Protein AF-A0A1V6ENT5-F1 (afdb_monomer_lite)

Structure (mmCIF, N/CA/C/O backbone):
data_AF-A0A1V6ENT5-F1
#
_entry.id   AF-A0A1V6ENT5-F1
#
loop_
_atom_site.group_PDB
_atom_site.id
_atom_site.type_symbol
_atom_site.label_atom_id
_atom_site.label_alt_id
_atom_site.label_comp_id
_atom_site.label_asym_id
_atom_site.label_entity_id
_atom_site.label_seq_id
_atom_site.pdbx_PDB_ins_code
_atom_site.Cartn_x
_atom_site.Cartn_y
_atom_site.Cartn_z
_atom_site.occupancy
_atom_site.B_iso_or_equiv
_atom_site.auth_seq_id
_atom_site.auth_comp_id
_atom_site.auth_asym_id
_atom_site.auth_atom_id
_atom_site.pdbx_PDB_model_num
ATOM 1 N N . MET A 1 1 ? 0.206 -9.929 -6.375 1.00 89.88 1 MET A N 1
ATOM 2 C CA . MET A 1 1 ? 0.977 -9.050 -7.277 1.00 89.88 1 MET A CA 1
ATOM 3 C C . MET A 1 1 ? 2.199 -9.830 -7.753 1.00 89.88 1 MET A C 1
ATOM 5 O O . MET A 1 1 ? 2.628 -10.726 -7.036 1.00 89.88 1 MET A O 1
ATOM 9 N N . ALA A 1 2 ? 2.654 -9.606 -8.984 1.00 93.25 2 ALA A N 1
ATOM 10 C CA . ALA A 1 2 ? 3.767 -10.339 -9.586 1.00 93.25 2 ALA A CA 1
ATOM 11 C C . ALA A 1 2 ? 4.588 -9.428 -10.502 1.00 93.25 2 ALA A C 1
ATOM 13 O O . ALA A 1 2 ? 4.013 -8.618 -11.232 1.00 93.25 2 ALA A O 1
ATOM 14 N N . TYR A 1 3 ? 5.905 -9.622 -10.501 1.00 95.38 3 TYR A N 1
ATOM 15 C CA . TYR A 1 3 ? 6.869 -8.858 -11.289 1.00 95.38 3 TYR A CA 1
ATOM 16 C C . TYR A 1 3 ? 7.625 -9.752 -12.265 1.00 95.38 3 TYR A C 1
ATOM 18 O O . TYR A 1 3 ? 7.673 -10.976 -12.109 1.00 95.38 3 TYR A O 1
ATOM 26 N N . ARG A 1 4 ? 8.270 -9.129 -13.251 1.00 94.56 4 ARG A N 1
ATOM 27 C CA . ARG A 1 4 ? 9.415 -9.744 -13.929 1.00 94.56 4 ARG A CA 1
ATOM 28 C C . ARG A 1 4 ? 10.701 -9.231 -13.284 1.00 94.56 4 ARG A C 1
ATOM 30 O O . ARG A 1 4 ? 10.759 -8.078 -12.872 1.00 94.56 4 ARG A O 1
ATOM 37 N N . ALA A 1 5 ? 11.739 -10.058 -13.272 1.00 95.75 5 ALA A N 1
ATOM 38 C CA . ALA A 1 5 ? 13.071 -9.585 -12.919 1.00 95.75 5 ALA A CA 1
ATOM 39 C C . ALA A 1 5 ? 13.591 -8.586 -13.971 1.00 95.75 5 ALA A C 1
ATOM 41 O O . ALA A 1 5 ? 13.214 -8.659 -15.151 1.00 95.75 5 ALA A O 1
ATOM 42 N N . GLY A 1 6 ? 14.466 -7.677 -13.540 1.00 96.31 6 GLY A N 1
ATOM 43 C CA . GLY A 1 6 ? 15.197 -6.792 -14.441 1.00 96.31 6 GLY A CA 1
ATOM 44 C C . GLY A 1 6 ? 16.046 -7.557 -15.459 1.00 96.31 6 GLY A C 1
ATOM 45 O O . GLY A 1 6 ? 16.653 -8.585 -15.151 1.00 96.31 6 GLY A O 1
ATOM 46 N N . ASP A 1 7 ? 16.049 -7.043 -16.682 1.00 95.25 7 ASP A N 1
ATOM 47 C CA . ASP A 1 7 ? 16.747 -7.550 -17.856 1.00 95.25 7 ASP A CA 1
ATOM 48 C C . ASP A 1 7 ? 17.980 -6.682 -18.161 1.00 95.25 7 ASP A C 1
ATOM 50 O O . ASP A 1 7 ? 17.877 -5.587 -18.722 1.00 95.25 7 ASP A O 1
ATOM 54 N N . GLU A 1 8 ? 19.166 -7.187 -17.817 1.00 95.88 8 GLU A N 1
ATOM 55 C CA . GLU A 1 8 ? 20.441 -6.479 -18.010 1.00 95.88 8 GLU A CA 1
ATOM 56 C C . GLU A 1 8 ? 20.686 -6.089 -19.477 1.00 95.88 8 GLU A C 1
ATOM 58 O O . GLU A 1 8 ? 21.335 -5.079 -19.747 1.00 95.88 8 GLU A O 1
ATOM 63 N N . THR A 1 9 ? 20.116 -6.823 -20.444 1.00 95.69 9 THR A N 1
ATOM 64 C CA . THR A 1 9 ? 20.246 -6.491 -21.876 1.00 95.69 9 THR A CA 1
ATOM 65 C C . THR A 1 9 ? 19.518 -5.200 -22.257 1.00 95.69 9 THR A C 1
ATOM 67 O O . THR A 1 9 ? 19.821 -4.598 -23.287 1.00 95.69 9 THR A O 1
ATOM 70 N N . LYS A 1 10 ? 18.591 -4.744 -21.406 1.00 93.06 10 LYS A N 1
ATOM 71 C CA . LYS A 1 10 ? 17.874 -3.466 -21.511 1.00 93.06 10 LYS A CA 1
ATOM 72 C C . LYS A 1 10 ? 18.450 -2.382 -20.594 1.00 93.06 10 LYS A C 1
ATOM 74 O O . LYS A 1 10 ? 17.881 -1.297 -20.518 1.00 93.06 10 LYS A O 1
ATOM 79 N N . GLY A 1 11 ? 19.559 -2.662 -19.903 1.00 93.88 11 GLY A N 1
ATOM 80 C CA . GLY A 1 11 ? 20.150 -1.759 -18.914 1.00 93.88 11 GLY A CA 1
ATOM 81 C C . GLY A 1 11 ? 19.387 -1.710 -17.588 1.00 93.88 11 GLY A C 1
ATOM 82 O O . GLY A 1 11 ? 19.504 -0.732 -16.856 1.00 93.88 11 GLY A O 1
ATOM 83 N N . GLU A 1 12 ? 18.582 -2.729 -17.287 1.00 96.56 12 GLU A N 1
ATOM 84 C CA . GLU A 1 12 ? 17.831 -2.832 -16.035 1.00 96.56 12 GLU A CA 1
ATOM 85 C C . GLU A 1 12 ? 18.654 -3.514 -14.933 1.00 96.56 12 GLU A C 1
ATOM 87 O O . GLU A 1 12 ? 19.569 -4.292 -15.208 1.00 96.56 12 GLU A O 1
ATOM 92 N N . ILE A 1 13 ? 18.310 -3.249 -13.670 1.00 96.69 13 ILE A N 1
ATOM 93 C CA . ILE A 1 13 ? 18.994 -3.846 -12.516 1.00 96.69 13 ILE A CA 1
ATOM 94 C C . ILE A 1 13 ? 18.517 -5.291 -12.338 1.00 96.69 13 ILE A C 1
ATOM 96 O O . ILE A 1 13 ? 17.337 -5.540 -12.077 1.00 96.69 13 ILE A O 1
ATOM 100 N N . ALA A 1 14 ? 19.429 -6.256 -12.457 1.00 94.75 14 ALA A N 1
ATOM 101 C CA . ALA A 1 14 ? 19.110 -7.663 -12.249 1.00 94.75 14 ALA A CA 1
ATOM 102 C C . ALA A 1 14 ? 18.495 -7.904 -10.861 1.00 94.75 14 ALA A C 1
ATOM 104 O O . ALA A 1 14 ? 18.970 -7.377 -9.857 1.00 94.75 14 ALA A O 1
ATOM 105 N N . ARG A 1 15 ? 17.473 -8.769 -10.806 1.00 91.38 15 ARG A N 1
ATOM 106 C CA . ARG A 1 15 ? 16.715 -9.142 -9.589 1.00 91.38 15 ARG A CA 1
ATOM 107 C C . ARG A 1 15 ? 15.857 -8.036 -8.964 1.00 91.38 15 ARG A C 1
ATOM 109 O O . ARG A 1 15 ? 15.198 -8.318 -7.971 1.00 91.38 15 ARG A O 1
ATOM 116 N N . SER A 1 16 ? 15.817 -6.838 -9.540 1.00 94.94 16 SER A N 1
ATOM 117 C CA . SER A 1 16 ? 14.810 -5.835 -9.184 1.00 94.94 16 SER A CA 1
ATOM 118 C C . SER A 1 16 ? 13.457 -6.149 -9.833 1.00 94.94 16 SER A C 1
ATOM 120 O O . SER A 1 16 ? 13.387 -6.867 -10.837 1.00 94.94 16 SER A O 1
ATOM 122 N N . ASP A 1 17 ? 12.391 -5.596 -9.259 1.00 95.44 17 ASP A N 1
ATOM 123 C CA . ASP A 1 17 ? 10.998 -5.874 -9.607 1.00 95.44 17 ASP A CA 1
ATOM 124 C C . ASP A 1 17 ? 10.492 -4.937 -10.709 1.00 95.44 17 ASP A C 1
ATOM 126 O O . ASP A 1 17 ? 10.091 -3.809 -10.455 1.00 95.44 17 ASP A O 1
ATOM 130 N N . TYR A 1 18 ? 10.464 -5.393 -11.958 1.00 96.75 18 TYR A N 1
ATOM 131 C CA . TYR A 1 18 ? 9.991 -4.589 -13.087 1.00 96.75 18 TYR A CA 1
ATOM 132 C C . TYR A 1 18 ? 8.572 -4.973 -13.520 1.00 96.75 18 TYR A C 1
ATOM 134 O O . TYR A 1 18 ? 8.167 -6.139 -13.474 1.00 96.75 18 TYR A O 1
ATOM 142 N N . SER A 1 19 ? 7.840 -3.989 -14.052 1.00 96.00 19 SER A N 1
ATOM 143 C CA . SER A 1 19 ? 6.563 -4.172 -14.764 1.00 96.00 19 SER A CA 1
ATOM 144 C C . SER A 1 19 ? 5.511 -4.977 -13.984 1.00 96.00 19 SER A C 1
ATOM 146 O O . SER A 1 19 ? 4.896 -5.900 -14.533 1.00 96.00 19 SER A O 1
ATOM 148 N N . GLY A 1 20 ? 5.324 -4.629 -12.713 1.00 97.00 20 GLY A N 1
ATOM 149 C CA . GLY A 1 20 ? 4.418 -5.284 -11.781 1.00 97.00 20 GLY A CA 1
ATOM 150 C C . GLY A 1 20 ? 2.972 -5.341 -12.255 1.00 97.00 20 GLY A C 1
ATOM 151 O O . GLY A 1 20 ? 2.480 -4.459 -12.960 1.00 97.00 20 GLY A O 1
ATOM 152 N N . ARG A 1 21 ? 2.291 -6.434 -11.903 1.00 97.06 21 ARG A N 1
ATOM 153 C CA . ARG A 1 21 ? 0.899 -6.706 -12.277 1.00 97.06 21 ARG A CA 1
ATOM 154 C C . ARG A 1 21 ? 0.110 -7.214 -11.086 1.00 97.06 21 ARG A C 1
ATOM 156 O O . ARG A 1 21 ? 0.579 -8.051 -10.306 1.00 97.06 21 ARG A O 1
ATOM 163 N N . ILE A 1 22 ? -1.141 -6.786 -10.998 1.00 96.88 22 ILE A N 1
ATOM 164 C CA . ILE A 1 22 ? -2.088 -7.268 -10.000 1.00 96.88 22 ILE A CA 1
ATOM 165 C C . ILE A 1 22 ? -2.913 -8.381 -10.620 1.00 96.88 22 ILE A C 1
ATOM 167 O O . ILE A 1 22 ? -3.711 -8.159 -11.527 1.00 96.88 22 ILE A O 1
ATOM 171 N N . TRP A 1 23 ? -2.699 -9.586 -10.110 1.00 95.25 23 TRP A N 1
ATOM 172 C CA . TRP A 1 23 ? -3.486 -10.765 -10.434 1.00 95.25 23 TRP A CA 1
ATOM 173 C C . TRP A 1 23 ? -4.551 -10.964 -9.374 1.00 95.25 23 TRP A C 1
ATOM 175 O O . TRP A 1 23 ? -4.277 -10.831 -8.178 1.00 95.25 23 TRP A O 1
ATOM 185 N N . ARG A 1 24 ? -5.750 -11.330 -9.811 1.00 95.50 24 ARG A N 1
ATOM 186 C CA . ARG A 1 24 ? -6.831 -11.718 -8.921 1.00 95.50 24 ARG A CA 1
ATOM 187 C C . ARG A 1 24 ? -6.908 -13.235 -8.869 1.00 95.50 24 ARG A C 1
ATOM 189 O O . ARG A 1 24 ? -7.059 -13.897 -9.887 1.00 95.50 24 ARG A O 1
ATOM 196 N N . ALA A 1 25 ? -6.884 -13.772 -7.660 1.00 95.31 25 ALA A N 1
ATOM 197 C CA . ALA A 1 25 ? -7.185 -15.168 -7.393 1.00 95.31 25 ALA A CA 1
ATOM 198 C C . ALA A 1 25 ? -8.470 -15.245 -6.561 1.00 95.31 25 ALA A C 1
ATOM 200 O O . ALA A 1 25 ? -8.721 -14.388 -5.713 1.00 95.31 25 ALA A O 1
ATOM 201 N N . LYS A 1 26 ? -9.308 -16.256 -6.801 1.00 95.62 26 LYS A N 1
ATOM 202 C CA . LYS A 1 26 ? -10.550 -16.465 -6.045 1.00 95.62 26 LYS A CA 1
ATOM 203 C C . LYS A 1 26 ? -10.630 -17.907 -5.573 1.00 95.62 26 LYS A C 1
ATOM 205 O O . LYS A 1 26 ? -10.478 -18.824 -6.375 1.00 95.62 26 LYS A O 1
ATOM 210 N N . SER A 1 27 ? -10.900 -18.105 -4.284 1.00 97.00 27 SER A N 1
ATOM 211 C CA . SER A 1 27 ? -11.143 -19.448 -3.762 1.00 97.00 27 SER A CA 1
ATOM 212 C C . SER A 1 27 ? -12.360 -20.068 -4.443 1.00 97.00 27 SER A C 1
ATOM 214 O O . SER A 1 27 ? -13.398 -19.417 -4.603 1.00 97.00 27 SER A O 1
ATOM 216 N N . VAL A 1 28 ? -12.236 -21.331 -4.849 1.00 97.12 28 VAL A N 1
ATOM 217 C CA . VAL A 1 28 ? -13.360 -22.090 -5.422 1.00 97.12 28 VAL A CA 1
ATOM 218 C C . VAL A 1 28 ? -14.301 -22.624 -4.340 1.00 97.12 28 VAL A C 1
ATOM 220 O O . VAL A 1 28 ? -15.397 -23.086 -4.651 1.00 97.12 28 VAL A O 1
ATOM 223 N N . ILE A 1 29 ? -13.889 -22.547 -3.070 1.00 97.88 29 ILE A N 1
ATOM 224 C CA . ILE A 1 29 ? -14.678 -22.944 -1.906 1.00 97.88 29 ILE A CA 1
ATOM 225 C C . ILE A 1 29 ? -15.196 -21.671 -1.217 1.00 97.88 29 ILE A C 1
ATOM 227 O O . ILE A 1 29 ? -14.400 -20.835 -0.793 1.00 97.88 29 ILE A O 1
ATOM 231 N N . PRO A 1 30 ? -16.519 -21.491 -1.076 1.00 95.19 30 PRO A N 1
ATOM 232 C CA . PRO A 1 30 ? -17.071 -20.338 -0.373 1.00 95.19 30 PRO A CA 1
ATOM 233 C C . PRO A 1 30 ? -16.771 -20.330 1.134 1.00 95.19 30 PRO A C 1
ATOM 235 O O . PRO A 1 30 ? -16.720 -21.372 1.793 1.00 95.19 30 PRO A O 1
ATOM 238 N N . GLY A 1 31 ? -16.683 -19.123 1.696 1.00 94.62 31 GLY A N 1
ATOM 239 C CA . GLY A 1 31 ? -16.570 -18.894 3.136 1.00 94.62 31 GLY A CA 1
ATOM 240 C C . GLY A 1 31 ? -15.215 -19.288 3.728 1.00 94.62 31 GLY A C 1
ATOM 241 O O . GLY A 1 31 ? -14.230 -19.486 3.021 1.00 94.62 31 GLY A O 1
ATOM 242 N N . ILE A 1 32 ? -15.174 -19.418 5.056 1.00 96.50 32 ILE A N 1
ATOM 243 C CA . ILE A 1 32 ? -13.935 -19.641 5.822 1.00 96.50 32 ILE A CA 1
ATOM 244 C C . ILE A 1 32 ? -13.174 -20.908 5.405 1.00 96.50 32 ILE A C 1
ATOM 246 O O . ILE A 1 32 ? -11.947 -20.946 5.445 1.00 96.50 32 ILE A O 1
ATOM 250 N N . LYS A 1 33 ? -13.890 -21.937 4.933 1.00 96.81 33 LYS A N 1
ATOM 251 C CA . LYS A 1 33 ? -13.286 -23.189 4.453 1.00 96.81 33 LYS A CA 1
ATOM 252 C C . LYS A 1 33 ? -12.444 -22.997 3.189 1.00 96.81 33 LYS A C 1
ATOM 254 O O . LYS A 1 33 ? -11.630 -23.8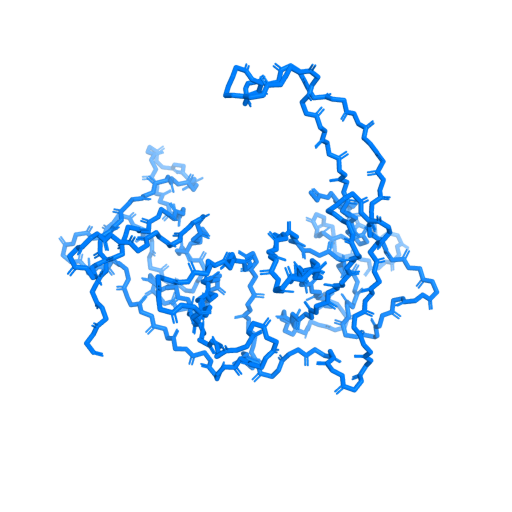58 2.883 1.00 96.81 33 LYS A O 1
ATOM 259 N N . GLY A 1 34 ? -12.630 -21.889 2.472 1.00 97.06 34 GLY A N 1
ATOM 260 C CA . GLY A 1 34 ? -11.883 -21.569 1.264 1.00 97.06 34 GLY A CA 1
ATOM 261 C C . GLY A 1 34 ? -10.576 -20.816 1.472 1.00 97.06 34 GLY A C 1
ATOM 262 O O . GLY A 1 34 ? -9.872 -20.617 0.486 1.00 97.06 34 GLY A O 1
ATOM 263 N N . ILE A 1 35 ? -10.223 -20.415 2.700 1.00 95.81 35 ILE A N 1
ATOM 264 C CA . ILE A 1 35 ? -8.978 -19.669 2.980 1.00 95.81 35 ILE A CA 1
ATOM 265 C C . ILE A 1 35 ? -7.737 -20.482 2.584 1.00 95.81 35 ILE A C 1
ATOM 267 O O . ILE A 1 35 ? -6.768 -19.933 2.065 1.00 95.81 35 ILE A O 1
ATOM 271 N N . ALA A 1 36 ? -7.774 -21.804 2.756 1.00 96.12 36 ALA A N 1
ATOM 272 C CA . ALA A 1 36 ? -6.688 -22.688 2.331 1.00 96.12 36 ALA A CA 1
ATOM 273 C C . ALA A 1 36 ? -6.691 -22.981 0.813 1.00 96.12 36 ALA A C 1
ATOM 275 O O . ALA A 1 36 ? -5.863 -23.748 0.328 1.00 96.12 36 ALA A O 1
ATOM 276 N N . GLY A 1 37 ? -7.614 -22.382 0.054 1.00 95.12 37 GLY A N 1
ATOM 277 C CA . GLY A 1 37 ? -7.826 -22.675 -1.358 1.00 95.12 37 GLY A CA 1
ATOM 278 C C . GLY A 1 37 ? -8.612 -23.977 -1.595 1.00 95.12 37 GLY A C 1
ATOM 279 O O . GLY A 1 37 ? -9.313 -24.446 -0.697 1.00 95.12 37 GLY A O 1
ATOM 280 N N . PRO A 1 38 ? -8.533 -24.559 -2.807 1.00 97.31 38 PRO A N 1
ATOM 281 C CA . PRO A 1 38 ? -7.728 -24.091 -3.935 1.00 97.31 38 PRO A CA 1
ATOM 282 C C . PRO A 1 38 ? -8.249 -22.770 -4.517 1.00 97.31 38 PRO A C 1
ATOM 284 O O . PRO A 1 38 ? -9.436 -22.447 -4.428 1.00 97.31 38 PRO A O 1
ATOM 287 N N . TYR A 1 39 ? -7.340 -22.005 -5.117 1.00 97.69 39 TYR A N 1
ATOM 288 C CA . TYR A 1 39 ? -7.638 -20.725 -5.751 1.00 97.69 39 TYR A CA 1
ATOM 289 C C . TYR A 1 39 ? -7.630 -20.874 -7.269 1.00 97.69 39 TYR A C 1
ATOM 291 O O . TYR A 1 39 ? -6.692 -21.430 -7.835 1.00 97.69 39 TYR A O 1
ATOM 299 N N . ALA A 1 40 ? -8.669 -20.363 -7.921 1.00 97.69 40 ALA A N 1
ATOM 300 C CA . ALA A 1 40 ? -8.707 -20.218 -9.365 1.00 97.69 40 ALA A CA 1
ATOM 301 C C . ALA A 1 40 ? -8.158 -18.842 -9.764 1.00 97.69 40 ALA A C 1
ATOM 303 O O . ALA A 1 40 ? -8.460 -17.827 -9.124 1.00 97.69 40 ALA A O 1
ATOM 304 N N . ASP A 1 41 ? -7.360 -18.829 -10.826 1.00 96.88 41 ASP A N 1
ATOM 305 C CA . ASP A 1 41 ? -6.861 -17.618 -11.464 1.00 96.88 41 ASP A CA 1
ATOM 306 C C . ASP A 1 41 ? -8.008 -16.882 -12.171 1.00 96.88 41 ASP A C 1
ATOM 308 O O . ASP A 1 41 ? -8.762 -17.469 -12.948 1.00 96.88 41 ASP A O 1
ATOM 312 N N . MET A 1 42 ? -8.168 -15.601 -11.852 1.00 96.88 42 MET A N 1
ATOM 313 C CA . MET A 1 42 ? -9.189 -14.717 -12.415 1.00 96.88 42 MET A CA 1
ATOM 314 C C . MET A 1 42 ? -8.579 -13.687 -13.374 1.00 96.88 42 MET A C 1
ATOM 316 O O . MET A 1 42 ? -9.287 -12.790 -13.829 1.00 96.88 42 MET A O 1
ATOM 320 N N . GLY A 1 43 ? -7.284 -13.802 -13.665 1.00 96.38 43 GLY A N 1
ATOM 321 C CA . GLY A 1 43 ? -6.543 -12.924 -14.548 1.00 96.38 43 GLY A CA 1
ATOM 322 C C . GLY A 1 43 ? -6.052 -11.642 -13.880 1.00 96.38 43 GLY A C 1
ATOM 323 O O . GLY A 1 43 ? -6.090 -11.449 -12.661 1.00 96.38 43 GLY A O 1
ATOM 324 N N . ILE A 1 44 ? -5.553 -10.755 -14.732 1.00 96.62 44 ILE A N 1
ATOM 325 C CA . ILE A 1 44 ? -4.944 -9.487 -14.347 1.00 96.62 44 ILE A CA 1
ATOM 326 C C . ILE A 1 44 ? -6.030 -8.418 -14.210 1.00 96.62 44 ILE A C 1
ATOM 328 O O . ILE A 1 44 ? -6.843 -8.243 -15.115 1.00 96.62 44 ILE A O 1
ATOM 332 N N . VAL A 1 45 ? -6.015 -7.682 -13.099 1.00 96.38 45 VAL A N 1
ATOM 333 C CA . VAL A 1 45 ? -6.956 -6.582 -12.821 1.00 96.38 45 VAL A CA 1
ATOM 334 C C . VAL A 1 45 ? -6.327 -5.197 -12.953 1.00 96.38 45 VAL A C 1
ATOM 336 O O . VAL A 1 45 ? -7.046 -4.232 -13.194 1.00 96.38 45 VAL A O 1
ATOM 339 N N . LEU A 1 46 ? -4.999 -5.093 -12.837 1.00 97.12 46 LEU A N 1
ATOM 340 C CA . LEU A 1 46 ? -4.245 -3.862 -13.073 1.00 97.12 46 LEU A CA 1
ATOM 341 C C . LEU A 1 46 ? -2.831 -4.205 -13.564 1.00 97.12 46 LEU A C 1
ATOM 343 O O . LEU A 1 46 ? -2.178 -5.095 -13.019 1.00 97.12 46 LEU A O 1
ATOM 347 N N . GLN A 1 47 ? -2.364 -3.520 -14.607 1.00 96.69 47 GLN A N 1
ATOM 348 C CA . GLN A 1 47 ? -1.027 -3.698 -15.186 1.00 96.69 47 GLN A CA 1
ATOM 349 C C . GLN A 1 47 ? -0.539 -2.408 -15.855 1.00 96.69 47 GLN A C 1
ATOM 351 O O . GLN A 1 47 ? -1.365 -1.527 -16.144 1.00 96.69 47 GLN A O 1
ATOM 356 N N . PRO A 1 48 ? 0.771 -2.286 -16.130 1.00 96.56 48 PRO A N 1
ATOM 357 C CA . PRO A 1 48 ? 1.280 -1.235 -16.990 1.00 96.56 48 PRO A CA 1
ATOM 358 C C . PRO A 1 48 ? 0.691 -1.304 -18.403 1.00 96.56 48 PRO A C 1
ATOM 360 O O . PRO A 1 48 ? 0.471 -2.388 -18.950 1.00 96.56 48 PRO A O 1
ATOM 363 N N . GLY A 1 49 ? 0.424 -0.136 -18.982 1.00 95.38 49 GLY A N 1
ATOM 364 C CA . GLY A 1 49 ? -0.172 0.016 -20.310 1.00 95.38 49 GLY A CA 1
ATOM 365 C C . GLY A 1 49 ? -0.344 1.487 -20.684 1.00 95.38 49 GLY A C 1
ATOM 366 O O . GLY A 1 49 ? 0.259 2.354 -20.065 1.00 95.38 49 GLY A O 1
ATOM 367 N N . GLU A 1 50 ? -1.197 1.781 -21.665 1.00 95.56 50 GLU A N 1
ATOM 368 C CA . GLU A 1 50 ? -1.425 3.155 -22.159 1.00 95.56 50 GLU A CA 1
ATOM 369 C C . GLU A 1 50 ? -1.968 4.119 -21.094 1.00 95.56 50 GLU A C 1
ATOM 371 O O . GLU A 1 50 ? -1.816 5.327 -21.222 1.00 95.56 50 GLU A O 1
ATOM 376 N N . LEU A 1 51 ? -2.592 3.583 -20.041 1.00 95.62 51 LEU A N 1
ATOM 377 C CA . LEU A 1 51 ? -3.132 4.354 -18.920 1.00 95.62 51 LEU 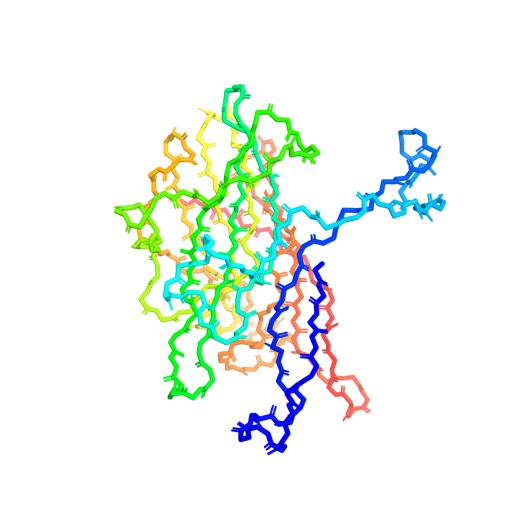A CA 1
ATOM 378 C C . LEU A 1 51 ? -2.178 4.428 -17.718 1.00 95.62 51 LEU A C 1
ATOM 380 O O . LEU A 1 51 ? -2.591 4.894 -16.659 1.00 95.62 51 LEU A O 1
ATOM 384 N N . SER A 1 52 ? -0.949 3.915 -17.836 1.00 97.19 52 SER A N 1
ATOM 385 C CA . SER A 1 52 ? 0.060 4.089 -16.789 1.00 97.19 52 SER A CA 1
ATOM 386 C C . SER A 1 52 ? 0.466 5.546 -16.663 1.00 97.19 52 SER A C 1
ATOM 388 O O . SER A 1 52 ? 0.668 6.233 -17.660 1.00 97.19 52 SER A O 1
ATOM 390 N N . GLN A 1 53 ? 0.633 5.978 -15.421 1.00 97.69 53 GLN A N 1
ATOM 391 C CA . GLN A 1 53 ? 1.070 7.326 -15.085 1.00 97.69 53 GLN A CA 1
ATOM 392 C C . GLN A 1 53 ? 2.584 7.356 -14.890 1.00 97.69 53 GLN A C 1
ATOM 394 O O . GLN A 1 53 ? 3.189 6.366 -14.476 1.00 97.69 53 GLN A O 1
ATOM 399 N N . ALA A 1 54 ? 3.217 8.494 -15.174 1.00 95.94 54 ALA A N 1
ATOM 400 C CA . ALA A 1 54 ? 4.680 8.599 -15.171 1.00 95.94 54 ALA A CA 1
ATOM 401 C C . ALA A 1 54 ? 5.327 8.266 -13.809 1.00 95.94 54 ALA A C 1
ATOM 403 O O . ALA A 1 54 ? 6.437 7.734 -13.768 1.00 95.94 54 ALA A O 1
ATOM 404 N N . TRP A 1 55 ? 4.632 8.548 -12.701 1.00 95.81 55 TRP A N 1
ATOM 405 C CA . TRP A 1 55 ? 5.127 8.291 -11.344 1.00 95.81 55 TRP A CA 1
ATOM 406 C C . TRP A 1 55 ? 5.232 6.796 -11.007 1.00 95.81 55 TRP A C 1
ATOM 408 O O . TRP A 1 55 ? 6.019 6.433 -10.138 1.00 95.81 55 TRP A O 1
ATOM 418 N N . GLU A 1 56 ? 4.491 5.929 -11.710 1.00 96.81 56 GLU A N 1
ATOM 419 C CA . GLU A 1 56 ? 4.502 4.468 -11.511 1.00 96.81 56 GLU A CA 1
ATOM 420 C C . GLU A 1 56 ? 5.889 3.864 -11.767 1.00 96.81 56 GLU A C 1
ATOM 422 O O . GLU A 1 56 ? 6.278 2.845 -11.187 1.00 96.81 56 GLU A O 1
ATOM 427 N N . GLY A 1 57 ? 6.647 4.516 -12.648 1.00 96.19 57 GLY A N 1
ATOM 428 C CA . GLY A 1 57 ? 8.012 4.159 -12.970 1.00 96.19 57 GLY A CA 1
ATOM 429 C C . GLY A 1 57 ? 8.181 2.754 -13.548 1.00 96.19 57 GLY A C 1
ATOM 430 O O . GLY A 1 57 ? 7.271 2.140 -14.107 1.00 96.19 57 GLY A O 1
ATOM 431 N N . GLN A 1 58 ? 9.402 2.245 -13.438 1.00 96.38 58 GLN A N 1
ATOM 432 C CA . GLN A 1 58 ? 9.815 0.945 -13.964 1.00 96.38 58 GLN A CA 1
ATOM 433 C C . GLN A 1 58 ? 9.200 -0.249 -13.215 1.00 96.38 58 GLN A C 1
ATOM 435 O O . GLN A 1 58 ? 8.931 -1.285 -13.838 1.00 96.38 58 GLN A O 1
ATOM 440 N N . GLN A 1 59 ? 8.957 -0.111 -11.906 1.00 95.81 59 GLN A N 1
ATOM 441 C CA . GLN A 1 59 ? 8.249 -1.119 -11.110 1.00 95.81 59 GLN A CA 1
ATOM 442 C C . GLN A 1 59 ? 6.767 -1.200 -11.503 1.00 95.81 59 GLN A C 1
ATOM 444 O O . GLN A 1 59 ? 6.183 -2.284 -11.480 1.00 95.81 59 GLN A O 1
ATOM 449 N N . ALA A 1 60 ? 6.198 -0.093 -11.984 1.00 95.00 60 ALA A N 1
ATOM 450 C CA . ALA A 1 60 ? 4.817 0.071 -12.410 1.00 95.00 60 ALA A CA 1
ATOM 451 C C . ALA A 1 60 ? 3.789 -0.076 -11.278 1.00 95.00 60 ALA A C 1
ATOM 453 O O . ALA A 1 60 ? 3.354 0.921 -10.716 1.00 95.00 60 ALA A O 1
ATOM 454 N N . VAL A 1 61 ? 3.361 -1.307 -10.980 1.00 94.94 61 VAL A N 1
ATOM 455 C CA . VAL A 1 61 ? 2.288 -1.570 -10.011 1.00 94.94 61 VAL A CA 1
ATOM 456 C C . VAL A 1 61 ? 2.768 -2.552 -8.949 1.00 94.94 61 VAL A C 1
ATOM 458 O O . VAL A 1 61 ? 2.924 -3.747 -9.214 1.00 94.94 61 VAL A O 1
ATOM 461 N N . ALA A 1 62 ? 2.953 -2.035 -7.743 1.00 92.56 62 ALA A N 1
ATOM 462 C CA . ALA A 1 62 ? 3.301 -2.748 -6.526 1.00 92.56 62 ALA A CA 1
ATOM 463 C C . ALA A 1 62 ? 2.167 -2.606 -5.503 1.00 92.56 62 ALA A C 1
ATOM 465 O O . ALA A 1 62 ? 1.491 -1.591 -5.491 1.00 92.56 62 ALA A O 1
ATOM 466 N N . SER A 1 63 ? 1.952 -3.634 -4.678 1.00 92.12 63 SER A N 1
ATOM 467 C CA . SER A 1 63 ? 0.866 -3.757 -3.691 1.00 92.12 63 SER A CA 1
ATOM 468 C C . SER A 1 63 ? -0.564 -3.515 -4.230 1.00 92.12 63 SER A C 1
ATOM 470 O O . SER A 1 63 ? -0.790 -2.922 -5.281 1.00 92.12 63 SER A O 1
ATOM 472 N N . PHE A 1 64 ? -1.573 -4.115 -3.587 1.00 95.50 64 PHE A N 1
ATOM 473 C CA . PHE A 1 64 ? -2.978 -3.864 -3.939 1.00 95.50 64 PHE A CA 1
ATOM 474 C C . PHE A 1 64 ? -3.907 -4.405 -2.856 1.00 95.50 64 PHE A C 1
ATOM 476 O O . PHE A 1 64 ? -4.212 -5.600 -2.839 1.00 95.50 64 PHE A O 1
ATOM 483 N N . ASN A 1 65 ? -4.370 -3.532 -1.963 1.00 95.31 65 ASN A N 1
ATOM 484 C CA . ASN A 1 65 ? -5.270 -3.898 -0.868 1.00 95.31 65 ASN A CA 1
ATOM 485 C C . ASN A 1 65 ? -6.591 -3.118 -0.987 1.00 95.31 65 ASN A C 1
ATOM 487 O O . ASN A 1 65 ? -6.666 -1.968 -0.550 1.00 95.31 65 ASN A O 1
ATOM 491 N N . PRO A 1 66 ? -7.628 -3.706 -1.617 1.00 96.69 66 PRO A N 1
ATOM 492 C CA . PRO A 1 66 ? -8.910 -3.038 -1.794 1.00 96.69 66 PRO A CA 1
ATOM 493 C C . PRO A 1 66 ? -9.658 -2.762 -0.487 1.00 96.69 66 PRO A C 1
ATOM 495 O O . PRO A 1 66 ? -9.785 -3.640 0.364 1.00 96.69 66 PRO A O 1
ATOM 498 N N . TYR A 1 67 ? -10.264 -1.584 -0.396 1.00 97.81 67 TYR A N 1
ATOM 499 C CA . TYR A 1 67 ? -11.211 -1.181 0.641 1.00 97.81 67 TYR A CA 1
ATOM 500 C C . TYR A 1 67 ? -12.420 -0.494 -0.003 1.00 97.81 67 TYR A C 1
ATOM 502 O O . TYR A 1 67 ? -12.385 -0.106 -1.173 1.00 97.81 67 TYR A O 1
ATOM 510 N N . LYS A 1 68 ? -13.526 -0.386 0.733 1.00 97.38 68 LYS A N 1
ATOM 511 C CA . LYS A 1 68 ? -14.780 0.170 0.212 1.00 97.38 68 LYS A CA 1
ATOM 512 C C . LYS A 1 68 ? -15.078 1.511 0.877 1.00 97.38 68 LYS A C 1
ATOM 514 O O . LYS A 1 68 ? -15.005 1.608 2.096 1.00 97.38 68 LYS A O 1
ATOM 519 N N . VAL A 1 69 ? -15.470 2.501 0.079 1.00 98.00 69 VAL A N 1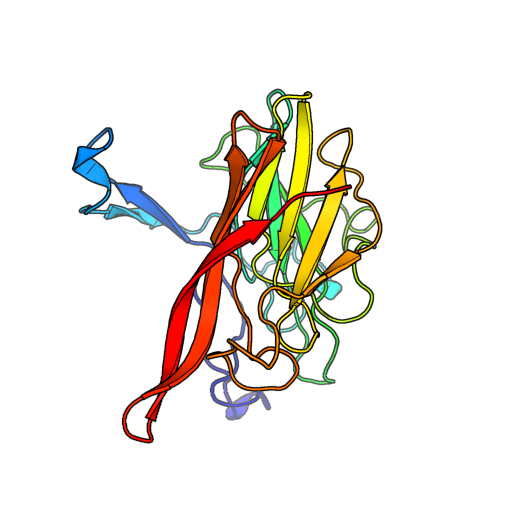
ATOM 520 C CA . VAL A 1 69 ? -16.027 3.783 0.533 1.00 98.00 69 VAL A CA 1
ATOM 521 C C . VAL A 1 69 ? -17.402 3.932 -0.109 1.00 98.00 69 VAL A C 1
ATOM 523 O O . VAL A 1 69 ? -17.526 4.062 -1.331 1.00 98.00 69 VAL A O 1
ATOM 526 N N . GLY A 1 70 ? -18.458 3.852 0.704 1.00 95.69 70 GLY A N 1
ATOM 527 C CA . GLY A 1 70 ? -19.833 3.788 0.204 1.00 95.69 70 GLY A CA 1
ATOM 528 C C . GLY A 1 70 ? -20.025 2.602 -0.749 1.00 95.69 70 GLY A C 1
ATOM 529 O O . GLY A 1 70 ? -19.895 1.442 -0.348 1.00 95.69 70 GLY A O 1
ATOM 530 N N . ASP A 1 71 ? -20.308 2.892 -2.019 1.00 96.62 71 ASP A N 1
ATOM 531 C CA . ASP A 1 71 ? -20.499 1.889 -3.076 1.00 96.62 71 ASP A CA 1
ATOM 532 C C . ASP A 1 71 ? -19.314 1.722 -4.027 1.00 96.62 71 ASP A C 1
ATOM 534 O O . ASP A 1 71 ? -19.363 0.878 -4.917 1.00 96.62 71 ASP A O 1
ATOM 538 N N . THR A 1 72 ? -18.226 2.463 -3.816 1.00 98.38 72 THR A N 1
ATOM 539 C CA . THR A 1 72 ? -17.029 2.372 -4.658 1.00 98.38 72 THR A CA 1
ATOM 540 C C . THR A 1 72 ? -15.910 1.644 -3.924 1.00 98.38 72 THR A C 1
ATOM 542 O O . THR A 1 72 ? -15.673 1.855 -2.734 1.00 98.38 72 THR A O 1
ATOM 545 N N . TRP A 1 73 ? -15.222 0.766 -4.643 1.00 98.62 73 TRP A N 1
ATOM 546 C CA . TRP A 1 73 ? -13.989 0.143 -4.192 1.00 98.62 73 TRP A CA 1
ATOM 547 C C . TRP A 1 73 ? -12.805 1.009 -4.581 1.00 98.62 73 TRP A C 1
ATOM 549 O O . TRP A 1 73 ? -12.734 1.503 -5.705 1.00 98.62 73 TRP A O 1
ATOM 559 N N . TYR A 1 74 ? -11.864 1.134 -3.662 1.00 98.69 74 TYR A N 1
ATOM 560 C CA . TYR A 1 74 ? -10.599 1.823 -3.840 1.00 98.69 74 TYR A CA 1
ATOM 561 C C . TYR A 1 74 ? -9.465 0.890 -3.444 1.00 98.69 74 TYR A C 1
ATOM 563 O O . TYR A 1 74 ? -9.663 -0.038 -2.667 1.00 98.69 74 TYR A O 1
ATOM 571 N N . ALA A 1 75 ? -8.281 1.107 -3.993 1.00 98.06 75 ALA A N 1
ATOM 572 C CA . ALA A 1 75 ? -7.081 0.387 -3.608 1.00 98.06 75 ALA A CA 1
ATOM 573 C C . ALA A 1 75 ? -5.881 1.302 -3.788 1.00 98.06 75 ALA A C 1
ATOM 575 O O . ALA A 1 75 ? -5.794 2.024 -4.784 1.00 98.06 75 ALA A O 1
ATOM 576 N N . PHE A 1 76 ? -4.969 1.245 -2.829 1.00 98.06 76 PHE A N 1
ATOM 577 C CA . PHE A 1 76 ? -3.657 1.852 -2.967 1.00 98.06 76 PHE A CA 1
ATOM 578 C C . PHE A 1 76 ? -2.779 0.932 -3.812 1.00 98.06 76 PHE A C 1
ATOM 580 O O . PHE A 1 76 ? -2.924 -0.294 -3.748 1.00 98.06 76 PHE A O 1
ATOM 587 N N . TYR A 1 77 ? -1.903 1.534 -4.607 1.00 97.19 77 TYR A N 1
ATOM 588 C CA . TYR A 1 77 ? -0.841 0.840 -5.318 1.00 97.19 77 TYR A CA 1
ATOM 589 C C . TYR A 1 77 ? 0.390 1.737 -5.409 1.00 97.19 77 TYR A C 1
ATOM 591 O O . TYR A 1 77 ? 0.283 2.952 -5.579 1.00 97.19 77 TYR A O 1
ATOM 599 N N . ASP A 1 78 ? 1.551 1.120 -5.302 1.00 94.50 78 ASP A N 1
ATOM 600 C CA . ASP A 1 78 ? 2.850 1.766 -5.262 1.00 94.50 78 ASP A CA 1
ATOM 601 C C . ASP A 1 78 ? 3.542 1.650 -6.627 1.00 94.50 78 ASP A C 1
ATOM 603 O O . ASP A 1 78 ? 3.252 0.760 -7.436 1.00 94.50 78 ASP A O 1
ATOM 607 N N . GLY A 1 79 ? 4.466 2.568 -6.878 1.00 94.81 79 GLY A N 1
ATOM 608 C CA . GLY A 1 79 ? 5.323 2.598 -8.055 1.00 94.81 79 GLY A CA 1
ATOM 609 C C . GLY A 1 79 ? 6.743 2.996 -7.673 1.00 94.81 79 GLY A C 1
ATOM 610 O O . GLY A 1 79 ? 6.987 3.485 -6.572 1.00 94.81 79 GLY A O 1
ATOM 611 N N . HIS A 1 80 ? 7.692 2.784 -8.582 1.00 95.50 80 HIS A N 1
ATOM 612 C CA . HIS A 1 80 ? 9.095 3.109 -8.337 1.00 95.50 80 HIS A CA 1
ATOM 613 C C . HIS A 1 80 ? 9.915 3.169 -9.627 1.00 95.50 80 HIS A C 1
ATOM 615 O O . HIS A 1 80 ? 9.727 2.376 -10.556 1.00 95.50 80 HIS A O 1
ATOM 621 N N . ASN A 1 81 ? 10.889 4.080 -9.652 1.00 95.12 81 ASN A N 1
ATOM 622 C CA . ASN A 1 81 ? 11.940 4.129 -10.663 1.00 95.12 81 ASN A CA 1
ATOM 623 C C . ASN A 1 81 ? 13.265 3.662 -10.070 1.00 95.12 81 ASN A C 1
ATOM 625 O O . ASN A 1 81 ? 13.774 4.286 -9.144 1.00 95.12 81 ASN A O 1
ATOM 629 N N . TYR A 1 82 ? 13.856 2.627 -10.666 1.00 95.00 82 TYR A N 1
ATOM 630 C CA . TYR A 1 82 ? 15.193 2.161 -10.307 1.00 95.00 82 TYR A CA 1
ATOM 631 C C . TYR A 1 82 ? 16.287 3.023 -10.942 1.00 95.00 82 TYR A C 1
ATOM 633 O O . TYR A 1 82 ? 17.353 3.201 -10.356 1.00 95.00 82 TYR A O 1
ATOM 641 N N . ILE A 1 83 ? 16.052 3.536 -12.157 1.00 93.81 83 ILE A N 1
ATOM 642 C CA . ILE A 1 83 ? 17.032 4.307 -12.932 1.00 93.81 83 ILE A CA 1
ATOM 643 C C . ILE A 1 83 ? 16.350 5.508 -13.622 1.00 93.81 83 ILE A C 1
ATOM 645 O O . ILE A 1 83 ? 15.567 5.296 -14.550 1.00 93.81 83 ILE A O 1
ATOM 649 N N . PRO A 1 84 ? 16.690 6.759 -13.246 1.00 93.31 84 PRO A N 1
ATOM 650 C CA . PRO A 1 84 ? 17.398 7.114 -12.013 1.00 93.31 84 PRO A CA 1
ATOM 651 C C . PRO A 1 84 ? 16.591 6.668 -10.787 1.00 93.31 84 PRO A C 1
ATOM 653 O O . PRO A 1 84 ? 15.364 6.610 -10.845 1.00 93.31 84 PRO A O 1
ATOM 656 N N . GLN A 1 85 ? 17.281 6.353 -9.691 1.00 92.75 85 GLN A N 1
ATOM 657 C CA . GLN A 1 85 ? 16.620 5.911 -8.467 1.00 92.75 85 GLN A CA 1
ATOM 658 C C . GLN A 1 85 ? 15.728 7.031 -7.913 1.00 92.75 85 GLN A C 1
ATOM 660 O O . GLN A 1 85 ? 16.210 8.131 -7.633 1.00 92.75 85 GLN A O 1
ATOM 665 N N . GLY A 1 86 ? 14.432 6.750 -7.789 1.00 91.75 86 GLY A N 1
ATOM 666 C CA . GLY A 1 86 ? 13.433 7.640 -7.199 1.00 91.75 86 GLY A CA 1
ATOM 667 C C . GLY A 1 86 ? 12.941 7.153 -5.836 1.00 91.75 86 GLY A C 1
ATOM 668 O O . GLY A 1 86 ? 13.419 6.149 -5.312 1.00 91.75 86 GLY A O 1
ATOM 669 N N . GLY A 1 87 ? 11.958 7.861 -5.277 1.00 92.06 87 GLY A N 1
ATOM 670 C CA . GLY A 1 87 ? 11.208 7.385 -4.110 1.00 92.06 87 GLY A CA 1
ATOM 671 C C . GLY A 1 87 ? 10.253 6.234 -4.452 1.00 92.06 87 GLY A C 1
ATOM 672 O O . GLY A 1 87 ? 10.266 5.708 -5.570 1.00 92.06 87 GLY A O 1
ATOM 673 N N . TRP A 1 88 ? 9.400 5.883 -3.493 1.00 93.50 88 TRP A N 1
ATOM 674 C CA . TRP A 1 88 ? 8.272 4.958 -3.658 1.00 93.50 88 TRP A CA 1
ATOM 675 C C . TRP A 1 88 ? 6.948 5.723 -3.531 1.00 93.50 88 TRP A C 1
ATOM 677 O O . TRP A 1 88 ? 6.354 5.758 -2.452 1.00 93.50 88 TRP A O 1
ATOM 687 N N . PRO A 1 89 ? 6.514 6.429 -4.591 1.00 95.06 89 PRO A N 1
ATOM 688 C CA . PRO A 1 89 ? 5.202 7.060 -4.614 1.00 95.06 89 PRO A CA 1
ATOM 689 C C . PRO A 1 89 ? 4.070 6.027 -4.584 1.00 95.06 89 PRO A C 1
ATOM 691 O O . PRO A 1 89 ? 4.156 4.962 -5.198 1.00 95.06 89 PRO A O 1
ATOM 694 N N . THR A 1 90 ? 2.964 6.413 -3.954 1.00 96.50 90 THR A N 1
ATOM 695 C CA . THR A 1 90 ? 1.725 5.632 -3.898 1.00 96.50 90 THR A CA 1
ATOM 696 C C . THR A 1 90 ? 0.589 6.416 -4.536 1.00 96.50 90 THR A C 1
ATOM 698 O O . THR A 1 90 ? 0.433 7.615 -4.306 1.00 96.50 90 THR A O 1
ATOM 701 N N . GLY A 1 91 ? -0.239 5.739 -5.318 1.00 97.38 91 GLY A N 1
ATOM 702 C CA . GLY A 1 91 ? -1.468 6.275 -5.886 1.00 97.38 91 GLY A CA 1
ATOM 703 C C . GLY A 1 91 ? -2.657 5.375 -5.586 1.00 97.38 91 GLY A C 1
ATOM 704 O O . GLY A 1 91 ? -2.553 4.355 -4.906 1.00 97.38 91 GLY A O 1
ATOM 705 N N . MET A 1 92 ? -3.815 5.757 -6.112 1.00 98.25 92 MET A N 1
ATOM 706 C CA . MET A 1 92 ? -5.064 5.027 -5.944 1.00 98.25 92 MET A CA 1
ATOM 707 C C . MET A 1 92 ? -5.649 4.579 -7.276 1.00 98.25 92 MET A C 1
ATOM 709 O O . MET A 1 92 ? -5.542 5.258 -8.301 1.00 98.25 92 MET A O 1
ATOM 713 N N . ALA A 1 93 ? -6.337 3.445 -7.239 1.00 98.50 93 ALA A N 1
ATOM 714 C CA . ALA A 1 93 ? -7.248 2.981 -8.272 1.00 98.50 93 ALA A CA 1
ATOM 715 C C . ALA A 1 93 ? -8.645 2.773 -7.675 1.00 98.50 93 ALA A C 1
ATOM 717 O O . ALA A 1 93 ? -8.793 2.593 -6.466 1.00 98.50 93 ALA A O 1
ATOM 718 N N . ARG A 1 94 ? -9.670 2.782 -8.527 1.00 98.62 94 ARG A N 1
ATOM 719 C CA . ARG A 1 94 ? -11.070 2.578 -8.152 1.00 98.62 94 ARG A CA 1
ATOM 720 C C . ARG A 1 94 ? -11.783 1.568 -9.041 1.00 98.62 94 ARG A C 1
ATOM 722 O O . ARG A 1 94 ? -11.424 1.404 -10.208 1.00 98.62 94 ARG A O 1
ATOM 729 N N . ALA A 1 95 ? -12.834 0.958 -8.511 1.00 98.56 95 ALA A N 1
ATOM 730 C CA . ALA A 1 95 ? -13.749 0.090 -9.241 1.00 98.56 95 ALA A CA 1
ATOM 731 C C . ALA A 1 95 ? -15.156 0.131 -8.627 1.00 98.56 95 ALA A C 1
ATOM 733 O O . ALA A 1 95 ? -15.321 0.310 -7.424 1.00 98.56 95 ALA A O 1
ATOM 734 N N . GLU A 1 96 ? -16.191 -0.096 -9.436 1.00 98.06 96 GLU A N 1
ATOM 735 C CA . GLU A 1 96 ? -17.565 -0.263 -8.924 1.00 98.06 96 GLU A CA 1
ATOM 736 C C . GLU A 1 96 ? -17.761 -1.624 -8.238 1.00 98.06 96 GLU A C 1
ATOM 738 O O . GLU A 1 96 ? -18.625 -1.798 -7.381 1.00 98.06 96 GLU A O 1
ATOM 743 N N . LYS A 1 97 ? -16.944 -2.613 -8.610 1.00 97.06 97 LYS A N 1
ATOM 744 C CA . LYS A 1 97 ? -16.975 -3.970 -8.065 1.00 97.06 97 LYS A CA 1
ATOM 745 C C . LYS A 1 97 ? -15.570 -4.412 -7.699 1.00 97.06 97 LYS A C 1
ATOM 747 O O . LYS A 1 97 ? -14.610 -4.045 -8.370 1.00 97.06 97 LYS A O 1
ATOM 752 N N . LEU A 1 98 ? -15.452 -5.253 -6.676 1.00 95.06 98 LEU A N 1
ATOM 753 C CA . LEU A 1 98 ? -14.161 -5.746 -6.191 1.00 95.06 98 LEU A CA 1
ATOM 754 C C . LEU A 1 98 ? -13.372 -6.491 -7.284 1.00 95.06 98 LEU A C 1
ATOM 756 O O . LEU A 1 98 ? -12.148 -6.399 -7.355 1.00 95.06 98 LEU A O 1
ATOM 760 N N . GLU A 1 99 ? -14.063 -7.227 -8.156 1.00 95.31 99 GLU A N 1
ATOM 761 C CA . GLU A 1 99 ? -13.461 -7.907 -9.306 1.00 95.31 99 GLU A CA 1
ATOM 762 C C . GLU A 1 99 ? -12.940 -6.967 -10.403 1.00 95.31 99 GLU A C 1
ATOM 764 O O . GLU A 1 99 ? -12.249 -7.433 -11.307 1.00 95.31 99 GLU A O 1
ATOM 769 N N . GLY A 1 100 ? -13.237 -5.671 -10.319 1.00 95.75 100 GLY A N 1
ATOM 770 C CA . GLY A 1 100 ? -12.951 -4.689 -11.350 1.00 95.75 100 GLY A CA 1
ATOM 771 C C . GLY A 1 100 ? -14.114 -4.487 -12.336 1.00 95.75 100 GLY A C 1
ATOM 772 O O . GLY A 1 100 ? -15.245 -4.904 -12.069 1.00 95.75 100 GLY A O 1
ATOM 773 N N . PRO A 1 101 ? -13.854 -3.839 -13.484 1.00 96.44 101 PRO A N 1
ATOM 774 C CA . PRO A 1 101 ? -12.549 -3.326 -13.910 1.00 96.44 101 PRO A CA 1
ATOM 775 C C . PRO A 1 101 ? -12.024 -2.227 -12.977 1.00 96.44 101 PRO A C 1
ATOM 777 O O . PRO A 1 101 ? -12.794 -1.409 -12.475 1.00 96.44 101 PRO A O 1
ATOM 780 N N . TRP A 1 102 ? -10.711 -2.222 -12.746 1.00 98.31 102 TRP A N 1
ATOM 781 C CA . TRP A 1 102 ? -10.037 -1.202 -11.946 1.00 98.31 102 TRP A CA 1
ATOM 782 C C . TRP A 1 102 ? -9.482 -0.099 -12.844 1.00 98.31 102 TRP A C 1
ATOM 784 O O . TRP A 1 102 ? -8.851 -0.369 -13.863 1.00 98.31 102 TRP A O 1
ATOM 794 N N . THR A 1 103 ? -9.717 1.153 -12.459 1.00 98.19 103 THR A N 1
ATOM 795 C CA . THR A 1 103 ? -9.228 2.346 -13.160 1.00 98.19 103 THR A CA 1
ATOM 796 C C . THR A 1 103 ? -8.392 3.179 -12.203 1.00 98.19 103 THR A C 1
ATOM 798 O O . THR A 1 103 ? -8.821 3.436 -11.082 1.00 98.19 103 THR A O 1
ATOM 801 N N . ARG A 1 104 ? -7.211 3.619 -12.637 1.00 98.44 104 ARG A N 1
ATOM 802 C CA . ARG A 1 104 ? -6.362 4.541 -11.871 1.00 98.44 104 ARG A CA 1
ATOM 803 C C . ARG A 1 104 ? -7.112 5.851 -11.620 1.00 98.44 104 ARG A C 1
ATOM 805 O O . ARG A 1 104 ? -7.847 6.320 -12.491 1.00 98.44 104 ARG A O 1
ATOM 812 N N . MET A 1 105 ? -6.945 6.435 -10.440 1.00 98.38 105 MET A N 1
ATOM 813 C CA . MET A 1 105 ? -7.336 7.826 -10.207 1.00 98.38 105 MET A CA 1
ATOM 814 C C . MET A 1 105 ? -6.515 8.740 -11.130 1.00 98.38 105 MET A C 1
ATOM 816 O O . MET A 1 105 ? -5.463 8.337 -11.616 1.00 98.38 105 MET A O 1
ATOM 820 N N . THR A 1 106 ? -7.007 9.938 -11.439 1.00 97.69 106 THR A N 1
ATOM 821 C CA . THR A 1 106 ? -6.371 10.859 -12.404 1.00 97.69 106 THR A CA 1
ATOM 822 C C . THR A 1 106 ? -4.994 11.343 -11.939 1.00 97.69 106 THR A C 1
ATOM 824 O O . THR A 1 106 ? -4.704 11.302 -10.750 1.00 97.69 106 THR A O 1
ATOM 827 N N . GLU A 1 107 ? -4.163 11.859 -12.849 1.00 96.06 107 GLU A N 1
ATOM 828 C CA . GLU A 1 107 ? -2.840 12.423 -12.503 1.00 96.06 107 GLU A CA 1
ATOM 829 C C . GLU A 1 107 ? -2.921 13.684 -11.625 1.00 96.06 107 GLU A C 1
ATOM 831 O O . GLU A 1 107 ? -1.989 13.982 -10.895 1.00 96.06 107 GLU A O 1
ATOM 836 N N . ASP A 1 108 ? -4.054 14.393 -11.616 1.00 95.81 108 ASP A N 1
ATOM 837 C CA . ASP A 1 108 ? -4.277 15.487 -10.653 1.00 95.81 108 ASP A CA 1
ATOM 838 C C . ASP A 1 108 ? -4.554 14.978 -9.224 1.00 95.81 108 ASP A C 1
ATOM 840 O O . ASP A 1 108 ? -4.593 15.759 -8.276 1.00 95.81 108 ASP A O 1
ATOM 844 N N . PHE A 1 109 ? -4.798 13.672 -9.072 1.00 97.56 109 PHE A N 1
ATOM 845 C CA . PHE A 1 109 ? -5.056 13.016 -7.789 1.00 97.56 109 PHE A CA 1
ATOM 846 C C . PHE A 1 109 ? -3.879 12.132 -7.353 1.00 97.56 109 PHE A C 1
ATOM 848 O O . PHE A 1 109 ? -3.560 12.069 -6.170 1.00 97.56 109 PHE A O 1
ATOM 855 N N . ASN A 1 110 ? -3.242 11.442 -8.302 1.00 97.69 110 ASN A N 1
ATOM 856 C CA . ASN A 1 110 ? -2.091 10.579 -8.068 1.00 97.69 110 ASN A CA 1
ATOM 857 C C . ASN A 1 110 ? -0.772 11.270 -8.463 1.00 97.69 110 ASN A C 1
ATOM 859 O O . ASN A 1 110 ? -0.713 11.881 -9.526 1.00 97.69 110 ASN A O 1
ATOM 863 N N . PRO A 1 111 ? 0.329 11.052 -7.725 1.00 96.75 111 PRO A N 1
ATOM 864 C CA . PRO A 1 111 ? 0.414 10.260 -6.501 1.00 96.75 111 PRO A CA 1
ATOM 865 C C . PRO A 1 111 ? -0.141 11.018 -5.285 1.00 96.75 111 PRO A C 1
ATOM 867 O O . PRO A 1 111 ? -0.267 12.242 -5.289 1.00 96.75 111 PRO A O 1
ATOM 870 N N . LEU A 1 112 ? -0.461 10.277 -4.227 1.00 97.44 112 LEU A N 1
ATOM 871 C CA . LEU A 1 112 ? -0.978 10.838 -2.987 1.00 97.44 112 LEU A CA 1
ATOM 872 C C . LEU A 1 112 ? 0.117 11.607 -2.230 1.00 97.44 112 LEU A C 1
ATOM 874 O O . LEU A 1 112 ? 1.206 11.070 -2.022 1.00 97.44 112 LEU A O 1
ATOM 878 N N . PRO A 1 113 ? -0.167 12.811 -1.703 1.00 96.31 113 PRO A N 1
ATOM 879 C CA . PRO A 1 113 ? 0.817 13.613 -0.979 1.00 96.31 113 PRO A CA 1
ATOM 880 C C . PRO A 1 113 ? 0.990 13.186 0.497 1.00 96.31 113 PRO A C 1
ATOM 882 O O . PRO A 1 113 ? 1.164 14.047 1.360 1.00 96.31 113 PRO A O 1
ATOM 885 N N . ILE A 1 114 ? 0.944 11.884 0.810 1.00 97.38 114 ILE A N 1
ATOM 886 C CA . ILE A 1 114 ? 1.002 11.347 2.189 1.00 97.38 114 ILE A CA 1
ATOM 887 C C . ILE A 1 114 ? 2.439 11.301 2.718 1.00 97.38 114 ILE A C 1
ATOM 889 O O . ILE A 1 114 ? 2.713 11.830 3.798 1.00 97.38 114 ILE A O 1
ATOM 893 N N . VAL A 1 115 ? 3.343 10.692 1.947 1.00 94.31 115 VAL A N 1
ATOM 894 C CA . VAL A 1 115 ? 4.770 10.537 2.260 1.00 94.31 115 VAL A CA 1
ATOM 895 C C . VAL A 1 115 ? 5.628 11.268 1.240 1.00 94.31 115 VAL A C 1
ATOM 897 O O . VAL A 1 115 ? 5.234 11.415 0.085 1.00 94.31 115 VAL A O 1
ATOM 900 N N . ASP A 1 116 ? 6.813 11.703 1.660 1.00 89.81 116 ASP A N 1
ATOM 901 C CA . ASP A 1 116 ? 7.748 12.391 0.764 1.00 89.81 116 ASP A CA 1
ATOM 902 C C . ASP A 1 116 ? 8.765 11.427 0.122 1.00 89.81 116 ASP A C 1
ATOM 904 O O . ASP A 1 116 ? 9.291 11.721 -0.949 1.00 89.81 116 ASP A O 1
ATOM 908 N N . GLU A 1 117 ? 9.039 10.274 0.749 1.00 88.56 117 GLU A N 1
ATOM 909 C CA . GLU A 1 117 ? 10.118 9.368 0.321 1.00 88.56 117 GLU A CA 1
ATOM 910 C C . GLU A 1 117 ? 9.661 7.924 0.081 1.00 88.56 117 GLU A C 1
ATOM 912 O O . GLU A 1 117 ? 9.869 7.394 -1.014 1.00 88.56 117 GLU A O 1
ATOM 917 N N . PHE A 1 118 ? 9.057 7.277 1.084 1.00 92.62 118 PHE A N 1
ATOM 918 C CA . PHE A 1 118 ? 8.779 5.843 1.031 1.00 92.62 118 PHE A CA 1
ATOM 919 C C . PHE A 1 118 ? 7.504 5.454 1.780 1.00 92.62 118 PHE A C 1
ATOM 921 O O . PHE A 1 118 ? 7.378 5.704 2.980 1.00 92.62 118 PHE A O 1
ATOM 928 N N . MET A 1 119 ? 6.602 4.804 1.048 1.00 93.38 119 MET A N 1
ATOM 929 C CA . MET A 1 119 ? 5.397 4.131 1.522 1.00 93.38 119 MET A CA 1
ATOM 930 C C . MET A 1 119 ? 5.169 2.915 0.629 1.00 93.38 119 MET A C 1
ATOM 932 O O . MET A 1 119 ? 5.238 3.021 -0.591 1.00 93.38 119 MET A O 1
ATOM 936 N N . GLU A 1 120 ? 4.935 1.749 1.225 1.00 93.44 120 GLU A N 1
ATOM 937 C CA . GLU A 1 120 ? 4.649 0.527 0.468 1.00 93.44 120 GLU A CA 1
ATOM 938 C C . GLU A 1 120 ? 3.673 -0.370 1.243 1.00 93.44 120 GLU A C 1
ATOM 940 O O . GLU A 1 120 ? 3.547 -0.273 2.468 1.00 93.44 120 GLU A O 1
ATOM 945 N N . ASN A 1 121 ? 2.982 -1.261 0.525 1.00 94.62 121 ASN A N 1
ATOM 946 C CA . ASN A 1 121 ? 2.099 -2.294 1.086 1.00 94.62 121 ASN A CA 1
ATOM 947 C C . ASN A 1 121 ? 0.995 -1.749 1.998 1.00 94.62 121 ASN A C 1
ATOM 949 O O . ASN A 1 121 ? 0.658 -2.341 3.024 1.00 94.62 121 ASN A O 1
ATOM 953 N N . THR A 1 122 ? 0.400 -0.631 1.601 1.00 96.44 122 THR A N 1
ATOM 954 C CA . THR A 1 122 ? -0.619 0.040 2.407 1.00 96.44 122 THR A CA 1
ATOM 955 C C . THR A 1 122 ? -1.842 -0.842 2.634 1.00 96.44 122 THR A C 1
ATOM 957 O O . THR A 1 122 ? -2.435 -1.349 1.680 1.00 96.44 122 THR A O 1
ATOM 960 N N . VAL A 1 123 ? -2.258 -0.983 3.891 1.00 96.69 123 VAL A N 1
ATOM 961 C CA . VAL A 1 123 ? -3.496 -1.653 4.301 1.00 96.69 123 VAL A CA 1
ATOM 962 C C . VAL A 1 123 ? -4.435 -0.621 4.912 1.00 96.69 123 VAL A C 1
ATOM 964 O O . VAL A 1 123 ? -4.031 0.152 5.779 1.00 96.69 123 VAL A O 1
ATOM 967 N N . ILE A 1 124 ? -5.689 -0.614 4.458 1.00 97.44 124 ILE A N 1
ATOM 968 C CA . ILE A 1 124 ? -6.710 0.334 4.900 1.00 97.44 124 ILE A CA 1
ATOM 969 C C . ILE A 1 124 ? -7.765 -0.398 5.729 1.00 97.44 124 ILE A C 1
ATOM 971 O O . ILE A 1 124 ? -8.353 -1.379 5.272 1.00 97.44 124 ILE A O 1
ATOM 975 N N . THR A 1 125 ? -8.054 0.134 6.913 1.00 94.56 125 THR A N 1
ATOM 976 C CA . THR A 1 125 ? -9.156 -0.297 7.778 1.00 94.56 125 THR A CA 1
ATOM 977 C C . THR A 1 125 ? -10.145 0.854 7.942 1.00 94.56 125 THR A C 1
ATOM 979 O O . THR A 1 125 ? -9.748 1.979 8.245 1.00 94.56 125 THR A O 1
ATOM 982 N N . GLN A 1 126 ? -11.442 0.579 7.778 1.00 95.75 126 GLN A N 1
ATOM 983 C CA . GLN A 1 126 ? -12.481 1.502 8.233 1.00 95.75 126 GLN A CA 1
ATOM 984 C C . GLN A 1 126 ? -12.669 1.333 9.744 1.00 95.75 126 GLN A C 1
ATOM 986 O O . GLN A 1 126 ? -12.909 0.226 10.224 1.00 95.75 126 GLN A O 1
ATOM 991 N N . LEU A 1 127 ? -12.552 2.433 10.477 1.00 95.50 127 LEU A N 1
ATOM 992 C CA . LEU A 1 127 ? -12.710 2.498 11.923 1.00 95.50 127 LEU A CA 1
ATOM 993 C C . LEU A 1 127 ? -14.193 2.489 12.316 1.00 95.50 127 LEU A C 1
ATOM 995 O O . LEU A 1 127 ? -15.072 2.863 11.534 1.00 95.50 127 LEU A O 1
ATOM 999 N N . LYS A 1 128 ? -14.482 2.129 13.567 1.00 94.62 128 LYS A N 1
ATOM 1000 C CA . LYS A 1 128 ? -15.832 2.075 14.156 1.00 94.62 128 LYS A CA 1
ATOM 1001 C C . LYS A 1 128 ? -16.558 3.419 14.099 1.00 94.62 128 LYS A C 1
ATOM 1003 O O . LYS A 1 128 ? -17.783 3.453 14.022 1.00 94.62 128 LYS A O 1
ATOM 1008 N N . ASN A 1 129 ? -15.815 4.525 14.109 1.00 94.19 129 ASN A N 1
ATOM 1009 C CA . ASN A 1 129 ? -16.355 5.881 13.970 1.00 94.19 129 ASN A CA 1
ATOM 1010 C C . ASN A 1 129 ? -16.624 6.303 12.507 1.00 94.19 129 ASN A C 1
ATOM 1012 O O . ASN A 1 129 ? -17.039 7.436 12.274 1.00 94.19 129 ASN A O 1
ATOM 1016 N N . GLY A 1 130 ? -16.389 5.419 11.533 1.00 95.56 130 GLY A N 1
ATOM 1017 C CA . GLY A 1 130 ? -16.623 5.648 10.106 1.00 95.56 130 GLY A CA 1
ATOM 1018 C C . GLY A 1 130 ? -15.441 6.241 9.335 1.00 95.56 130 GLY A C 1
ATOM 1019 O O . GLY A 1 130 ? -15.489 6.229 8.104 1.00 95.56 130 GLY A O 1
ATOM 1020 N N . LYS A 1 131 ? -14.390 6.704 10.027 1.00 96.88 131 LYS A N 1
ATOM 1021 C CA . LYS A 1 131 ? -13.135 7.189 9.427 1.00 96.88 131 LYS A CA 1
ATOM 1022 C C . LYS A 1 131 ? -12.279 6.026 8.924 1.00 96.88 131 LYS A C 1
ATOM 1024 O O . LYS A 1 131 ? -12.613 4.861 9.127 1.00 96.88 131 LYS A O 1
ATOM 1029 N N . TYR A 1 132 ? -11.147 6.332 8.304 1.00 98.00 132 TYR A N 1
ATOM 1030 C CA . TYR A 1 132 ? -10.230 5.345 7.748 1.00 98.00 132 TYR A CA 1
ATOM 1031 C C . TYR A 1 132 ? -8.822 5.526 8.307 1.00 98.00 132 TYR A C 1
ATOM 1033 O O . TYR A 1 132 ? -8.339 6.646 8.476 1.00 98.00 132 TYR A O 1
ATOM 1041 N N . LEU A 1 133 ? -8.170 4.396 8.558 1.00 97.31 133 LEU A N 1
ATOM 1042 C CA . LEU A 1 133 ? -6.774 4.287 8.951 1.00 97.31 133 LEU A CA 1
ATOM 1043 C C . LEU A 1 133 ? -6.026 3.533 7.854 1.00 97.31 133 LEU A C 1
ATOM 1045 O O . LEU A 1 133 ? -6.391 2.404 7.526 1.00 97.31 133 LEU A O 1
ATOM 1049 N N . ALA A 1 134 ? -4.977 4.144 7.319 1.00 97.69 134 ALA A N 1
ATOM 1050 C CA . ALA A 1 134 ? -3.991 3.488 6.478 1.00 97.69 134 ALA A CA 1
ATOM 1051 C C . ALA A 1 134 ? -2.758 3.187 7.328 1.00 97.69 134 ALA A C 1
ATOM 1053 O O . ALA A 1 134 ? -2.254 4.085 7.998 1.00 97.69 134 ALA A O 1
ATOM 1054 N N . VAL A 1 135 ? -2.266 1.950 7.278 1.00 97.19 135 VAL A N 1
ATOM 1055 C CA . VAL A 1 135 ? -0.961 1.555 7.827 1.00 97.19 135 VAL A CA 1
ATOM 1056 C C . VAL A 1 135 ? -0.083 1.017 6.708 1.00 97.19 135 VAL A C 1
ATOM 1058 O O . VAL A 1 135 ? -0.578 0.345 5.803 1.00 97.19 135 VAL A O 1
ATOM 1061 N N . PHE A 1 136 ? 1.204 1.338 6.743 1.00 96.75 136 PHE A N 1
ATOM 1062 C CA . PHE A 1 136 ? 2.117 1.060 5.639 1.00 96.75 136 PHE A CA 1
ATOM 1063 C C . PHE A 1 136 ? 3.568 0.944 6.104 1.00 96.75 136 PHE A C 1
ATOM 1065 O O . PHE A 1 136 ? 3.935 1.325 7.220 1.00 96.75 136 PHE A O 1
ATOM 1072 N N . ASP A 1 137 ? 4.395 0.393 5.221 1.00 95.38 137 ASP A N 1
ATOM 1073 C CA . ASP A 1 137 ? 5.840 0.375 5.396 1.00 95.38 137 ASP A CA 1
ATOM 1074 C C . ASP A 1 137 ? 6.411 1.791 5.355 1.00 95.38 137 ASP A C 1
ATOM 1076 O O . ASP A 1 137 ? 6.053 2.571 4.480 1.00 95.38 137 ASP A O 1
ATOM 1080 N N . SER A 1 138 ? 7.323 2.108 6.273 1.00 92.00 138 SER A N 1
ATOM 1081 C CA . SER A 1 138 ? 7.940 3.435 6.380 1.00 92.00 138 SER A CA 1
ATOM 1082 C C . SER A 1 138 ? 9.455 3.349 6.535 1.00 92.00 138 SER A C 1
ATOM 1084 O O . SER A 1 138 ? 9.989 2.348 7.018 1.00 92.00 138 SER A O 1
ATOM 1086 N N . PHE A 1 139 ? 10.161 4.423 6.184 1.00 90.31 139 PHE A N 1
ATOM 1087 C CA . PHE A 1 139 ? 11.581 4.571 6.510 1.00 90.31 139 PHE A CA 1
ATOM 1088 C C . PHE A 1 139 ? 11.776 5.068 7.941 1.00 90.31 139 PHE A C 1
ATOM 1090 O O . PHE A 1 139 ? 12.021 6.246 8.182 1.00 90.31 139 PHE A O 1
ATOM 1097 N N . GLY A 1 140 ? 11.700 4.146 8.893 1.00 87.69 140 GLY A N 1
ATOM 1098 C CA . GLY A 1 140 ? 12.041 4.402 10.285 1.00 87.69 140 GLY A CA 1
ATOM 1099 C C . GLY A 1 140 ? 12.659 3.179 10.945 1.00 87.69 140 GLY A C 1
ATOM 1100 O O . GLY A 1 140 ? 12.435 2.040 10.523 1.00 87.69 140 GLY A O 1
ATOM 1101 N N . ASP A 1 141 ? 13.463 3.410 11.980 1.00 92.50 141 ASP A N 1
ATOM 1102 C CA . ASP A 1 141 ? 14.036 2.326 12.771 1.00 92.50 141 ASP A CA 1
ATOM 1103 C C . ASP A 1 141 ? 12.927 1.677 13.599 1.00 92.50 141 ASP A C 1
ATOM 1105 O O . ASP A 1 141 ? 12.446 2.275 14.559 1.00 92.50 141 ASP A O 1
ATOM 1109 N N . ARG A 1 142 ? 12.521 0.452 13.253 1.00 93.44 142 ARG A N 1
ATOM 1110 C CA . ARG A 1 142 ? 11.460 -0.292 13.961 1.00 93.44 142 ARG A CA 1
ATOM 1111 C C . ARG A 1 142 ? 10.127 0.460 14.060 1.00 93.44 142 ARG A C 1
ATOM 1113 O O . ARG A 1 142 ? 9.411 0.343 15.059 1.00 93.44 142 ARG A O 1
ATOM 1120 N N . GLU A 1 143 ? 9.802 1.217 13.024 1.00 93.88 143 GLU A N 1
ATOM 1121 C CA . GLU A 1 143 ? 8.588 2.023 12.930 1.00 93.88 143 GLU A CA 1
ATOM 1122 C C . GLU A 1 143 ? 7.680 1.533 11.804 1.00 93.88 143 GLU A C 1
ATOM 1124 O O . GLU A 1 143 ? 8.143 0.972 10.811 1.00 93.88 143 GLU A O 1
ATOM 1129 N N . ILE A 1 144 ? 6.382 1.780 11.964 1.00 95.12 144 ILE A N 1
ATOM 1130 C CA . ILE A 1 144 ? 5.416 1.750 10.863 1.00 95.12 144 ILE A CA 1
ATOM 1131 C C . ILE A 1 144 ? 4.879 3.156 10.628 1.00 95.12 144 ILE A C 1
ATOM 1133 O O . ILE A 1 144 ? 4.769 3.950 11.570 1.00 95.12 144 ILE A O 1
ATOM 1137 N N . GLY A 1 145 ? 4.505 3.432 9.384 1.00 95.31 145 GLY A N 1
ATOM 1138 C CA . GLY A 1 145 ? 3.804 4.648 9.011 1.00 95.31 145 GLY A CA 1
ATOM 1139 C C . GLY A 1 145 ? 2.297 4.446 9.096 1.00 95.31 145 GLY A C 1
ATOM 1140 O O . GLY A 1 145 ? 1.781 3.348 8.855 1.00 95.31 145 GLY A O 1
ATOM 1141 N N . TYR A 1 146 ? 1.582 5.510 9.441 1.00 96.44 146 TYR A N 1
ATOM 1142 C CA . TYR A 1 146 ? 0.137 5.561 9.322 1.00 96.44 146 TYR A CA 1
ATOM 1143 C C . TYR A 1 146 ? -0.358 6.930 8.852 1.00 96.44 146 TYR A C 1
ATOM 1145 O O . TYR A 1 146 ? 0.323 7.951 8.968 1.00 96.44 146 TYR A O 1
ATOM 1153 N N . SER A 1 147 ? -1.569 6.935 8.304 1.00 97.88 147 SER A N 1
ATOM 1154 C CA . SER A 1 147 ? -2.293 8.132 7.885 1.00 97.88 147 SER A CA 1
ATOM 1155 C C . SER A 1 147 ? -3.790 7.952 8.134 1.00 97.88 147 SER A C 1
ATOM 1157 O O . SER A 1 147 ? -4.309 6.832 8.108 1.00 97.88 147 SER A O 1
ATOM 1159 N N . LEU A 1 148 ? -4.483 9.057 8.396 1.00 97.88 148 LEU A N 1
ATOM 1160 C CA . LEU A 1 148 ? -5.911 9.082 8.687 1.00 97.88 148 LEU A CA 1
ATOM 1161 C C . LEU A 1 148 ? -6.674 9.774 7.562 1.00 97.88 148 LEU A C 1
ATOM 1163 O O . LEU A 1 148 ? -6.190 10.729 6.953 1.00 97.88 148 LEU A O 1
ATOM 1167 N N . SER A 1 149 ? -7.900 9.319 7.328 1.00 98.50 149 SER A N 1
ATOM 1168 C CA . SER A 1 149 ? -8.822 9.949 6.391 1.00 98.50 149 SER A CA 1
ATOM 1169 C C . SER A 1 149 ? -10.240 9.975 6.946 1.00 98.50 149 SER A C 1
ATOM 1171 O O . SER A 1 149 ? -10.731 8.987 7.490 1.00 98.50 149 SER A O 1
ATOM 1173 N N . GLU A 1 150 ? -10.914 11.111 6.792 1.00 98.38 150 GLU A N 1
ATOM 1174 C CA . GLU A 1 150 ? -12.325 11.266 7.166 1.00 98.38 150 GLU A CA 1
ATOM 1175 C C . GLU A 1 150 ? -13.266 10.625 6.134 1.00 98.38 150 GLU A C 1
ATOM 1177 O O . GLU A 1 150 ? -14.349 10.164 6.483 1.00 98.38 150 GLU A O 1
ATOM 1182 N N . ASP A 1 151 ? -12.860 10.584 4.863 1.00 98.12 151 ASP A N 1
ATOM 1183 C CA . ASP A 1 151 ? -13.703 10.180 3.731 1.00 98.12 151 ASP A CA 1
ATOM 1184 C C . ASP A 1 151 ? -13.161 8.974 2.949 1.00 98.12 151 ASP A C 1
ATOM 1186 O O . ASP A 1 151 ? -13.822 8.480 2.038 1.00 98.12 151 ASP A O 1
ATOM 1190 N N . GLY A 1 152 ? -11.978 8.480 3.310 1.00 98.00 152 GLY A N 1
ATOM 1191 C CA . GLY A 1 152 ? -11.298 7.371 2.650 1.00 98.00 152 GLY A CA 1
ATOM 1192 C C . GLY A 1 152 ? -10.626 7.754 1.330 1.00 98.00 152 GLY A C 1
ATOM 1193 O O . GLY A 1 152 ? -10.193 6.858 0.608 1.00 98.00 152 GLY A O 1
ATOM 1194 N N . LEU A 1 153 ? -10.539 9.044 0.992 1.00 97.94 153 LEU A N 1
ATOM 1195 C CA . LEU A 1 153 ? -9.941 9.561 -0.246 1.00 97.94 153 LEU A CA 1
ATOM 1196 C C . LEU A 1 153 ? -8.866 10.611 0.029 1.00 97.94 153 LEU A C 1
ATOM 1198 O O . LEU A 1 153 ? -7.828 10.610 -0.627 1.00 97.94 153 LEU A O 1
ATOM 1202 N N . ASN A 1 154 ? -9.115 11.496 0.991 1.00 97.81 154 ASN A N 1
ATOM 1203 C CA . ASN A 1 154 ? -8.215 12.565 1.390 1.00 97.81 154 ASN A CA 1
ATOM 1204 C C . ASN A 1 154 ? -7.503 12.164 2.678 1.00 97.81 154 ASN A C 1
ATOM 1206 O O . ASN A 1 154 ? -8.136 11.988 3.720 1.00 97.81 154 ASN A O 1
ATOM 1210 N N . TRP A 1 155 ? -6.188 12.011 2.595 1.00 98.38 155 TRP A N 1
ATOM 1211 C CA . TRP A 1 155 ? -5.366 11.418 3.644 1.00 98.38 155 TRP A CA 1
ATOM 1212 C C . TRP A 1 155 ? -4.445 12.460 4.273 1.00 98.38 155 TRP A C 1
ATOM 1214 O O . TRP A 1 155 ? -3.906 13.327 3.581 1.00 98.38 155 TRP A O 1
ATOM 1224 N N . SER A 1 156 ? -4.258 12.383 5.589 1.00 98.25 156 SER A N 1
ATOM 1225 C CA . SER A 1 156 ? -3.299 13.225 6.302 1.00 98.25 156 SER A CA 1
ATOM 1226 C C . SER A 1 156 ? -1.859 12.895 5.898 1.00 98.25 156 SER A C 1
ATOM 1228 O O . SER A 1 156 ? -1.571 11.816 5.374 1.00 98.25 156 SER A O 1
ATOM 1230 N N . LYS A 1 157 ? -0.921 13.795 6.208 1.00 97.69 157 LYS A N 1
ATOM 1231 C CA . LYS A 1 157 ? 0.507 13.458 6.161 1.00 97.69 157 LYS A CA 1
ATOM 1232 C C . LYS A 1 157 ? 0.817 12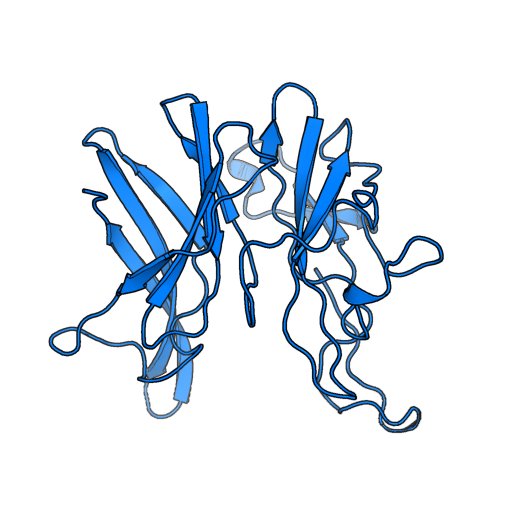.266 7.072 1.00 97.69 157 LYS A C 1
ATOM 1234 O O . LYS A 1 157 ? 0.106 12.026 8.053 1.00 97.69 157 LYS A O 1
ATOM 1239 N N . GLU A 1 158 ? 1.866 11.533 6.713 1.00 96.12 158 GLU A N 1
ATOM 1240 C CA . GLU A 1 158 ? 2.374 10.405 7.489 1.00 96.12 158 GLU A CA 1
ATOM 1241 C C . GLU A 1 158 ? 2.673 10.804 8.936 1.00 96.12 158 GLU A C 1
ATOM 1243 O O . GLU A 1 158 ? 3.283 11.837 9.214 1.00 96.12 158 GLU A O 1
ATOM 1248 N N . THR A 1 159 ? 2.290 9.923 9.854 1.00 95.38 159 THR A N 1
ATOM 1249 C CA . THR A 1 159 ? 2.865 9.850 11.195 1.00 95.38 159 THR A CA 1
ATOM 1250 C C . THR A 1 159 ? 3.513 8.483 11.369 1.00 95.38 159 THR A C 1
ATOM 1252 O O . THR A 1 159 ? 3.001 7.481 10.874 1.00 95.38 159 THR A O 1
ATOM 1255 N N . ARG A 1 160 ? 4.647 8.428 12.069 1.00 93.62 160 ARG A N 1
ATOM 1256 C CA . ARG A 1 160 ? 5.357 7.177 12.359 1.00 93.62 160 ARG A CA 1
ATOM 1257 C C . ARG A 1 160 ? 5.213 6.807 13.818 1.00 93.62 160 ARG A C 1
ATOM 1259 O O . ARG A 1 160 ? 5.192 7.678 14.687 1.00 93.62 160 ARG A O 1
ATOM 1266 N N . ILE A 1 161 ? 5.123 5.510 14.080 1.00 92.44 161 ILE A N 1
ATOM 1267 C CA . ILE A 1 161 ? 5.058 4.973 15.435 1.00 92.44 161 ILE A CA 1
ATOM 1268 C C . ILE A 1 161 ? 6.068 3.849 15.617 1.00 92.44 161 ILE A C 1
ATOM 1270 O O . ILE A 1 161 ? 6.138 2.913 14.818 1.00 92.44 161 ILE A O 1
ATOM 1274 N N . LYS A 1 162 ? 6.839 3.939 16.703 1.00 92.81 162 LYS A N 1
ATOM 1275 C CA . LYS A 1 162 ? 7.783 2.905 17.124 1.00 92.81 162 LYS A CA 1
ATOM 1276 C C . LYS A 1 162 ? 7.007 1.676 17.589 1.00 92.81 162 LYS A C 1
ATOM 1278 O O . LYS A 1 162 ? 6.188 1.759 18.500 1.00 92.81 162 LYS A O 1
ATOM 1283 N N . VAL A 1 163 ? 7.287 0.529 16.979 1.00 93.00 163 VAL A N 1
ATOM 1284 C CA . VAL A 1 163 ? 6.627 -0.745 17.299 1.00 93.00 163 VAL A CA 1
ATOM 1285 C C . VAL A 1 163 ? 7.479 -1.604 18.232 1.00 93.00 163 VAL A C 1
ATOM 1287 O O . VAL A 1 163 ? 6.939 -2.332 19.064 1.00 93.00 163 VAL A O 1
ATOM 1290 N N . GLN A 1 164 ? 8.808 -1.519 18.120 1.00 92.19 164 GLN A N 1
ATOM 1291 C CA . GLN A 1 164 ? 9.734 -2.221 19.009 1.00 92.19 164 GLN A CA 1
ATOM 1292 C C . GLN A 1 164 ? 10.742 -1.276 19.643 1.00 92.19 164 GLN A C 1
ATOM 1294 O O . GLN A 1 164 ? 11.351 -0.449 18.969 1.00 92.19 164 GLN A O 1
ATOM 1299 N N . PHE A 1 165 ? 10.940 -1.462 20.941 1.00 91.19 165 PHE A N 1
ATOM 1300 C CA . PHE A 1 165 ? 11.858 -0.692 21.769 1.00 91.19 165 PHE A CA 1
ATOM 1301 C C . PHE A 1 165 ? 13.091 -1.536 22.089 1.00 91.19 165 PHE A C 1
ATOM 1303 O O . PHE A 1 165 ? 12.992 -2.759 22.167 1.00 91.19 165 PHE A O 1
ATOM 1310 N N . GLU A 1 166 ? 14.245 -0.888 22.248 1.00 87.19 166 GLU A N 1
ATOM 1311 C CA . GLU A 1 166 ? 15.562 -1.539 22.360 1.00 87.19 166 GLU A CA 1
ATOM 1312 C C . GLU A 1 166 ? 15.619 -2.645 23.422 1.00 87.19 166 GLU A C 1
ATOM 1314 O O . GLU A 1 166 ? 16.241 -3.681 23.207 1.00 87.19 166 GLU A O 1
ATOM 1319 N N . ASP A 1 167 ? 14.926 -2.462 24.547 1.00 87.75 167 ASP A N 1
ATOM 1320 C CA . ASP A 1 167 ? 14.899 -3.404 25.668 1.00 87.75 167 ASP A CA 1
ATOM 1321 C C . ASP A 1 167 ? 14.274 -4.765 25.317 1.00 87.75 167 ASP A C 1
ATOM 1323 O O . ASP A 1 167 ? 14.506 -5.758 26.010 1.00 87.75 167 ASP A O 1
ATOM 1327 N N . ARG A 1 168 ? 13.452 -4.813 24.262 1.00 85.50 168 ARG A N 1
ATOM 1328 C CA . ARG A 1 168 ? 12.643 -5.976 23.866 1.00 85.50 168 ARG A CA 1
ATOM 1329 C C . ARG A 1 168 ? 12.606 -6.194 22.352 1.00 85.50 168 ARG A C 1
ATOM 1331 O O . ARG A 1 168 ? 11.770 -6.958 21.862 1.00 85.50 168 ARG A O 1
ATOM 1338 N N . ALA A 1 169 ? 13.486 -5.528 21.609 1.00 92.62 169 ALA A N 1
ATOM 1339 C CA . ALA A 1 169 ? 13.527 -5.626 20.164 1.00 92.62 169 ALA A CA 1
ATOM 1340 C C . ALA A 1 169 ? 14.134 -6.960 19.723 1.00 92.62 169 ALA A C 1
ATOM 1342 O O . ALA A 1 169 ? 15.214 -7.356 20.156 1.00 92.62 169 ALA A O 1
ATOM 1343 N N . TRP A 1 170 ? 13.436 -7.634 18.818 1.00 93.62 170 TRP A N 1
ATOM 1344 C CA . TRP A 1 170 ? 13.966 -8.769 18.065 1.00 93.62 170 TRP A CA 1
ATOM 1345 C C . TRP A 1 170 ? 14.211 -8.403 16.599 1.00 93.62 170 TRP A C 1
ATOM 1347 O O . TRP A 1 170 ? 14.970 -9.084 15.913 1.00 93.62 170 TRP A O 1
ATOM 1357 N N . VAL A 1 171 ? 13.594 -7.318 16.121 1.00 94.56 171 VAL A N 1
ATOM 1358 C CA . VAL A 1 171 ? 13.841 -6.765 14.789 1.00 94.56 171 VAL A CA 1
ATOM 1359 C C . VAL A 1 1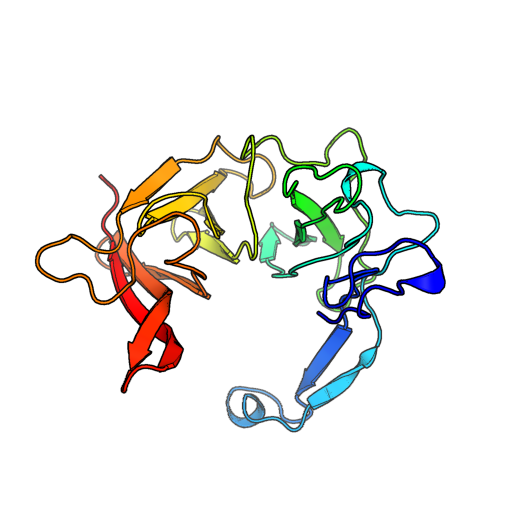71 ? 15.181 -6.039 14.775 1.00 94.56 171 VAL A C 1
ATOM 1361 O O . VAL A 1 171 ? 15.502 -5.283 15.701 1.00 94.56 171 VAL A O 1
ATOM 1364 N N . LYS A 1 172 ? 15.954 -6.252 13.709 1.00 92.88 172 LYS A N 1
ATOM 1365 C CA . LYS A 1 172 ? 17.212 -5.540 13.461 1.00 92.88 172 LYS A CA 1
ATOM 1366 C C . LYS A 1 172 ? 17.008 -4.028 13.465 1.00 92.88 172 LYS A C 1
ATOM 1368 O O . LYS A 1 172 ? 15.933 -3.538 13.127 1.00 92.88 172 LYS A O 1
ATOM 1373 N N . ASP A 1 173 ? 18.058 -3.304 13.826 1.00 91.62 173 ASP A N 1
ATOM 1374 C CA . ASP A 1 173 ? 18.068 -1.852 13.682 1.00 91.62 173 ASP A CA 1
ATOM 1375 C C . ASP A 1 173 ? 17.995 -1.447 12.199 1.00 91.62 173 ASP A C 1
ATOM 1377 O O . ASP A 1 173 ? 18.359 -2.209 11.294 1.00 91.62 173 ASP A O 1
ATOM 1381 N N . GLY A 1 174 ? 17.571 -0.212 11.966 1.00 89.19 174 GLY A N 1
ATOM 1382 C CA . GLY A 1 174 ? 17.674 0.473 10.686 1.00 89.19 174 GLY A CA 1
ATOM 1383 C C . GLY A 1 174 ? 16.364 0.572 9.917 1.00 89.19 174 GLY A C 1
ATOM 1384 O O . GLY A 1 174 ? 15.368 -0.100 10.203 1.00 89.19 174 GLY A O 1
ATOM 1385 N N . ASN A 1 175 ? 16.391 1.444 8.909 1.00 86.69 175 ASN A N 1
ATOM 1386 C CA . ASN A 1 175 ? 15.268 1.643 8.003 1.00 86.69 175 ASN A CA 1
ATOM 1387 C C . ASN A 1 175 ? 14.884 0.311 7.367 1.00 86.69 175 ASN A C 1
ATOM 1389 O O . ASN A 1 175 ? 15.763 -0.460 6.976 1.00 86.69 175 ASN A O 1
ATOM 1393 N N . HIS A 1 176 ? 13.577 0.074 7.213 1.00 85.19 176 HIS A N 1
ATOM 1394 C CA . HIS A 1 176 ? 13.058 -1.052 6.425 1.00 85.19 176 HIS A CA 1
ATOM 1395 C C . HIS A 1 176 ? 13.298 -2.445 7.051 1.00 85.19 176 HIS A C 1
ATOM 1397 O O . HIS A 1 176 ? 12.907 -3.463 6.475 1.00 85.19 176 HIS A O 1
ATOM 1403 N N . SER A 1 177 ? 13.893 -2.514 8.248 1.00 91.94 177 SER A N 1
ATOM 1404 C CA . SER A 1 177 ? 14.005 -3.754 9.027 1.00 91.94 177 SER A CA 1
ATOM 1405 C C . SER A 1 177 ? 12.655 -4.174 9.606 1.00 91.94 177 SER A C 1
ATOM 1407 O O . SER A 1 177 ? 12.355 -5.364 9.644 1.00 91.94 177 SER A O 1
ATOM 1409 N N . LEU A 1 178 ? 11.808 -3.225 10.014 1.00 93.38 178 LEU A N 1
ATOM 1410 C CA . LEU A 1 178 ? 10.421 -3.506 10.383 1.00 93.38 178 LEU A CA 1
ATOM 1411 C C . LEU A 1 178 ? 9.518 -3.238 9.183 1.00 93.38 178 LEU A C 1
ATOM 1413 O O . LEU A 1 178 ? 9.337 -2.101 8.765 1.00 93.38 178 LEU A O 1
ATOM 1417 N N . ARG A 1 179 ? 9.009 -4.325 8.617 1.00 90.12 179 ARG A N 1
ATOM 1418 C CA . ARG A 1 179 ? 8.150 -4.390 7.436 1.00 90.12 179 ARG A CA 1
ATOM 1419 C C . ARG A 1 179 ? 7.503 -5.751 7.436 1.00 90.12 179 ARG A C 1
ATOM 1421 O O . ARG A 1 179 ? 8.252 -6.716 7.573 1.00 90.12 179 ARG A O 1
ATOM 1428 N N . THR A 1 180 ? 6.205 -5.955 7.256 1.00 94.38 180 THR A N 1
ATOM 1429 C CA . THR A 1 180 ? 5.161 -5.056 6.778 1.00 94.38 180 THR A CA 1
ATOM 1430 C C . THR A 1 180 ? 3.953 -5.138 7.687 1.00 94.38 180 THR A C 1
ATOM 1432 O O . THR A 1 180 ? 3.598 -6.261 8.051 1.00 94.38 180 THR A O 1
ATOM 1435 N N . PRO A 1 181 ? 3.310 -4.016 8.075 1.00 95.56 181 PRO A N 1
ATOM 1436 C CA . PRO A 1 181 ? 2.044 -4.081 8.791 1.00 95.56 181 PRO A CA 1
ATOM 1437 C C . PRO A 1 181 ? 1.000 -4.779 7.909 1.00 95.56 181 PRO A C 1
ATOM 1439 O O . PRO A 1 181 ? 0.611 -4.289 6.856 1.00 95.56 181 PRO A O 1
ATOM 1442 N N . LEU A 1 182 ? 0.561 -5.957 8.342 1.00 95.69 182 LEU A N 1
ATOM 1443 C CA . LEU A 1 182 ? -0.410 -6.797 7.642 1.00 95.69 182 LEU A CA 1
ATOM 1444 C C . LEU A 1 182 ? -1.852 -6.397 7.972 1.00 95.69 182 LEU A C 1
ATOM 1446 O O . LEU A 1 182 ? -2.769 -6.696 7.211 1.00 95.69 182 LEU A O 1
ATOM 1450 N N . CYS A 1 183 ? -2.059 -5.753 9.123 1.00 94.44 183 CYS A N 1
ATOM 1451 C CA . CYS A 1 183 ? -3.342 -5.201 9.542 1.00 94.44 183 CYS A CA 1
ATOM 1452 C C . CYS A 1 183 ? -3.177 -4.212 10.700 1.00 94.44 183 CYS A C 1
ATOM 1454 O O . CYS A 1 183 ? -2.223 -4.305 11.472 1.00 94.44 183 CYS A O 1
ATOM 1456 N N . ALA A 1 184 ? -4.185 -3.361 10.885 1.00 94.88 184 ALA A N 1
ATOM 1457 C CA . ALA A 1 184 ? -4.469 -2.676 12.140 1.00 94.88 184 ALA A CA 1
ATOM 1458 C C . ALA A 1 184 ? -5.957 -2.867 12.459 1.00 94.88 184 ALA A C 1
ATOM 1460 O O . ALA A 1 184 ? -6.819 -2.418 11.700 1.00 94.88 184 ALA A O 1
ATOM 1461 N N . ILE A 1 185 ? -6.246 -3.598 13.535 1.00 95.19 185 ILE A N 1
ATOM 1462 C CA . ILE A 1 185 ? -7.599 -3.980 13.950 1.00 95.19 185 ILE A CA 1
ATOM 1463 C C . ILE A 1 185 ? -7.952 -3.174 15.193 1.00 95.19 185 ILE A C 1
ATOM 1465 O O . ILE A 1 185 ? -7.296 -3.339 16.215 1.00 95.19 185 ILE A O 1
ATOM 1469 N N . GLU A 1 186 ? -8.969 -2.322 15.097 1.00 95.69 186 GLU A N 1
ATOM 1470 C CA . GLU A 1 186 ? -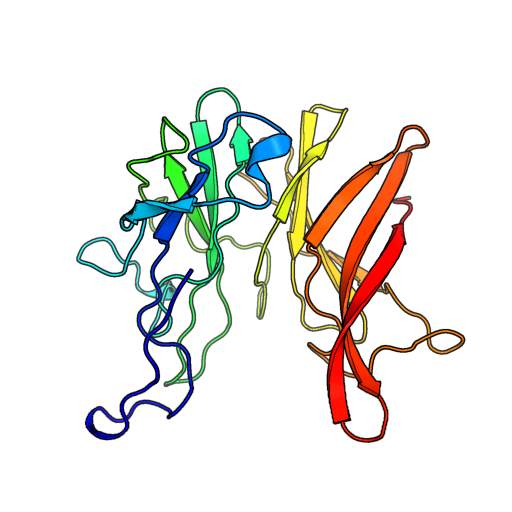9.503 -1.568 16.235 1.00 95.69 186 GLU A CA 1
ATOM 1471 C C . GLU A 1 186 ? -10.260 -2.504 17.191 1.00 95.69 186 GLU A C 1
ATOM 1473 O O . GLU A 1 186 ? -11.282 -3.099 16.833 1.00 95.69 186 GLU A O 1
ATOM 1478 N N . GLU A 1 187 ? -9.759 -2.616 18.416 1.00 95.62 187 GLU A N 1
ATOM 1479 C CA . GLU A 1 187 ? -10.321 -3.419 19.498 1.00 95.62 187 GLU A CA 1
ATOM 1480 C C . GLU A 1 187 ? -11.455 -2.665 20.220 1.00 95.62 187 GLU A C 1
ATOM 1482 O O . GLU A 1 187 ? -11.745 -1.494 19.960 1.00 95.62 187 GLU A O 1
ATOM 1487 N N . ASP A 1 188 ? -12.184 -3.341 21.109 1.00 93.94 188 ASP A N 1
ATOM 1488 C CA . ASP A 1 188 ? -13.335 -2.755 21.823 1.00 93.94 188 ASP A CA 1
ATOM 1489 C C . ASP A 1 188 ? -12.959 -1.721 22.886 1.00 93.94 188 ASP A C 1
ATOM 1491 O O . ASP A 1 188 ? -13.778 -0.869 23.228 1.00 93.94 188 ASP A O 1
ATOM 1495 N N . ASP A 1 189 ? -11.723 -1.757 23.373 1.00 92.94 189 ASP A N 1
ATOM 1496 C CA . ASP A 1 189 ? -11.184 -0.814 24.354 1.00 92.94 189 ASP A CA 1
ATOM 1497 C C . ASP A 1 189 ? -10.517 0.420 23.717 1.00 92.94 189 ASP A C 1
ATOM 1499 O O . ASP A 1 189 ? -9.953 1.249 24.430 1.00 92.94 189 ASP A O 1
ATOM 1503 N N . GLY A 1 190 ? -10.591 0.555 22.388 1.00 90.31 190 GLY A N 1
ATOM 1504 C CA . GLY A 1 190 ? -9.963 1.640 21.629 1.00 90.31 190 GLY A CA 1
ATOM 1505 C C . GLY A 1 190 ? -8.482 1.411 21.313 1.00 90.31 190 GLY A C 1
ATOM 1506 O O . GLY A 1 190 ? -7.861 2.253 20.662 1.00 90.31 190 GLY A O 1
ATOM 1507 N N . THR A 1 191 ? -7.906 0.281 21.733 1.00 94.81 191 THR A N 1
ATOM 1508 C CA . THR A 1 191 ? -6.571 -0.134 21.294 1.00 94.81 191 THR A CA 1
ATOM 1509 C C . THR A 1 191 ? -6.614 -0.768 19.905 1.00 94.81 191 THR A C 1
ATOM 1511 O O . THR A 1 191 ? -7.674 -1.007 19.331 1.00 94.81 191 THR A O 1
ATOM 1514 N N . PHE A 1 192 ? -5.440 -1.015 19.331 1.00 95.44 192 PHE A N 1
ATOM 1515 C CA . PHE A 1 192 ? -5.281 -1.589 18.005 1.00 95.44 192 PHE A CA 1
ATOM 1516 C C . PHE A 1 192 ? -4.366 -2.803 18.056 1.00 95.44 192 PHE A C 1
ATOM 1518 O O . PHE A 1 192 ? -3.205 -2.684 18.450 1.00 95.44 192 PHE A O 1
ATOM 1525 N N . THR A 1 193 ? -4.836 -3.958 17.586 1.00 96.62 193 THR A N 1
ATOM 1526 C CA . THR A 1 193 ? -3.949 -5.084 17.275 1.00 96.62 193 THR A CA 1
ATOM 1527 C C . THR A 1 193 ? -3.308 -4.860 15.911 1.00 96.62 193 THR A C 1
ATOM 1529 O O . THR A 1 193 ? -3.998 -4.779 14.892 1.00 96.62 193 THR A O 1
ATOM 1532 N N . VAL A 1 194 ? -1.977 -4.839 15.878 1.00 96.00 194 VAL A N 1
ATOM 1533 C CA . VAL A 1 194 ? -1.194 -4.801 14.640 1.00 96.00 194 VAL A CA 1
ATOM 1534 C C . VAL A 1 194 ? -0.413 -6.096 14.504 1.00 96.00 194 VAL A C 1
ATOM 1536 O O . VAL A 1 194 ? 0.315 -6.498 15.414 1.00 96.00 194 VAL A O 1
ATOM 1539 N N . ILE A 1 195 ? -0.555 -6.746 13.352 1.00 97.38 195 ILE A N 1
ATOM 1540 C CA . ILE A 1 195 ? 0.331 -7.832 12.930 1.00 97.38 195 ILE A CA 1
ATOM 1541 C C . ILE A 1 195 ? 1.282 -7.251 11.900 1.00 97.38 195 ILE A C 1
ATOM 1543 O O . ILE A 1 195 ? 0.849 -6.538 11.000 1.00 97.38 195 ILE A O 1
ATOM 1547 N N . TYR A 1 196 ? 2.568 -7.537 12.037 1.00 96.38 196 TYR A N 1
ATOM 1548 C CA . TYR A 1 196 ? 3.607 -7.012 11.161 1.00 96.38 196 TYR A CA 1
ATOM 1549 C C . TYR A 1 196 ? 4.637 -8.092 10.844 1.00 96.38 196 TYR A C 1
ATOM 1551 O O . TYR A 1 196 ? 4.682 -9.120 11.522 1.00 96.38 196 TYR A O 1
ATOM 1559 N N . THR A 1 197 ? 5.489 -7.868 9.847 1.00 96.69 197 THR A N 1
ATOM 1560 C CA . THR A 1 197 ? 6.733 -8.637 9.713 1.00 96.69 197 THR A CA 1
ATOM 1561 C C . THR A 1 197 ? 7.955 -7.811 10.118 1.00 96.69 197 THR A C 1
ATOM 1563 O O . THR A 1 197 ? 7.891 -6.587 10.250 1.00 96.69 197 THR A O 1
ATOM 1566 N N . GLY A 1 198 ? 9.078 -8.469 10.373 1.00 95.50 198 GLY A N 1
ATOM 1567 C CA . GLY A 1 198 ? 10.326 -7.781 10.667 1.00 95.50 198 GLY A CA 1
ATOM 1568 C C . GLY A 1 198 ? 11.536 -8.680 10.479 1.00 95.50 198 GLY A C 1
ATOM 1569 O O . GLY A 1 198 ? 11.459 -9.893 10.666 1.00 95.50 198 GLY A O 1
ATOM 1570 N N . LEU A 1 199 ? 12.642 -8.079 10.064 1.00 95.25 199 LEU A N 1
ATOM 1571 C CA . LEU A 1 199 ? 13.900 -8.745 9.789 1.00 95.25 199 LEU A CA 1
ATOM 1572 C C . LEU A 1 199 ? 14.600 -9.092 11.099 1.00 95.25 199 LEU A C 1
ATOM 1574 O O . LEU A 1 199 ? 14.853 -8.216 11.925 1.00 95.25 199 LEU A O 1
ATOM 1578 N N . MET A 1 200 ? 14.968 -10.356 11.262 1.00 93.94 200 MET A N 1
ATOM 1579 C CA . MET A 1 200 ? 15.772 -10.830 12.384 1.00 93.94 200 MET A CA 1
ATOM 1580 C C . MET A 1 200 ? 16.751 -11.911 11.934 1.00 93.94 200 MET A C 1
ATOM 1582 O O . MET A 1 200 ? 16.608 -12.469 10.846 1.00 93.94 200 MET A O 1
ATOM 1586 N N . ASP A 1 201 ? 17.736 -12.206 12.778 1.00 92.56 201 ASP A N 1
ATOM 1587 C CA . ASP A 1 201 ? 18.613 -13.359 12.587 1.00 92.56 201 ASP A CA 1
ATOM 1588 C C . ASP A 1 201 ? 18.103 -14.543 13.410 1.00 92.56 201 ASP A C 1
ATOM 1590 O O . ASP A 1 201 ? 17.905 -14.443 14.622 1.00 92.56 201 ASP A O 1
ATOM 1594 N N . LEU A 1 202 ? 17.928 -15.693 12.763 1.00 87.62 202 LEU A N 1
ATOM 1595 C CA . LEU A 1 202 ? 17.740 -16.975 13.436 1.00 87.62 202 LEU A CA 1
ATOM 1596 C C . LEU A 1 202 ? 18.804 -17.930 12.925 1.00 87.62 202 LEU A C 1
ATOM 1598 O O . LEU A 1 202 ? 18.835 -18.255 11.745 1.00 87.62 202 LEU A O 1
ATOM 1602 N N . ARG A 1 203 ? 19.656 -18.409 13.837 1.00 88.88 203 ARG A N 1
ATOM 1603 C CA . ARG A 1 203 ? 20.766 -19.321 13.506 1.00 88.88 203 ARG A CA 1
ATOM 1604 C C . ARG A 1 203 ? 21.676 -18.755 12.405 1.00 88.88 203 ARG A C 1
ATOM 1606 O O . ARG A 1 203 ? 22.029 -19.473 11.483 1.00 88.88 203 ARG A O 1
ATOM 1613 N N . GLU A 1 204 ? 22.032 -17.475 12.533 1.00 87.81 204 GLU A N 1
ATOM 1614 C CA . GLU A 1 204 ? 22.917 -16.744 11.604 1.00 87.81 204 GLU A CA 1
ATOM 1615 C C . GLU A 1 204 ? 22.325 -16.490 10.205 1.00 87.81 204 GLU A C 1
ATOM 1617 O O . GLU A 1 204 ? 22.995 -15.917 9.348 1.00 87.81 204 GLU A O 1
ATOM 1622 N N . GLU A 1 205 ? 21.054 -16.837 9.981 1.00 91.62 205 GLU A N 1
ATOM 1623 C CA . GLU A 1 205 ? 20.340 -16.537 8.743 1.00 91.62 205 GLU A CA 1
ATOM 1624 C C . GLU A 1 205 ? 19.323 -15.413 8.954 1.00 91.62 205 GLU A C 1
ATOM 1626 O O . GLU A 1 205 ? 18.511 -15.439 9.885 1.00 91.62 205 GLU A O 1
ATOM 1631 N N . ALA A 1 206 ? 19.360 -14.431 8.053 1.00 91.88 206 ALA A N 1
ATOM 1632 C CA . ALA A 1 206 ? 18.412 -13.332 8.037 1.00 91.88 206 ALA A CA 1
ATOM 1633 C C . ALA A 1 206 ? 17.079 -13.795 7.435 1.00 91.88 206 ALA A C 1
ATOM 1635 O O . ALA A 1 206 ? 17.037 -14.323 6.323 1.00 91.88 206 ALA A O 1
ATOM 1636 N N . PHE A 1 207 ? 15.979 -13.554 8.141 1.00 93.12 207 PHE A N 1
ATOM 1637 C CA . PHE A 1 207 ? 14.636 -13.827 7.636 1.00 93.12 207 PHE A CA 1
ATOM 1638 C C . PHE A 1 207 ? 13.620 -12.841 8.216 1.00 93.12 207 PHE A C 1
ATOM 1640 O O . PHE A 1 207 ? 13.833 -12.247 9.275 1.00 93.12 207 PHE A O 1
ATOM 1647 N N . TYR A 1 208 ? 12.502 -12.672 7.513 1.00 92.88 208 TYR A N 1
ATOM 1648 C CA . TYR A 1 208 ? 11.377 -11.883 8.003 1.00 92.88 208 TYR A CA 1
ATOM 1649 C C . TYR A 1 208 ? 10.446 -12.768 8.841 1.00 92.88 208 TYR A C 1
ATOM 1651 O O . TYR A 1 208 ? 9.817 -13.690 8.319 1.00 92.88 208 TYR A O 1
ATOM 1659 N N . ALA A 1 209 ? 10.362 -12.491 10.142 1.00 95.06 209 ALA A N 1
ATOM 1660 C CA . ALA A 1 209 ? 9.436 -13.141 11.068 1.00 95.06 209 ALA A CA 1
ATOM 1661 C C . ALA A 1 209 ? 8.134 -12.339 11.203 1.00 95.06 209 ALA A C 1
ATOM 1663 O O . ALA A 1 209 ? 8.111 -11.145 10.918 1.00 95.06 209 ALA A O 1
ATOM 1664 N N . VAL A 1 210 ? 7.060 -12.984 11.668 1.00 96.62 210 VAL A N 1
ATOM 1665 C CA . VAL A 1 210 ? 5.772 -12.331 11.965 1.00 96.62 210 VAL A CA 1
ATOM 1666 C C . VAL A 1 210 ? 5.716 -11.945 13.442 1.00 96.62 210 VAL A C 1
ATOM 1668 O O . VAL A 1 210 ? 5.940 -12.781 14.317 1.00 96.62 210 VAL A O 1
ATOM 1671 N N . GLY A 1 211 ? 5.372 -10.690 13.715 1.00 95.38 211 GLY A N 1
ATOM 1672 C CA . GLY A 1 211 ? 5.136 -10.140 15.043 1.00 95.38 211 GLY A CA 1
ATOM 1673 C C . GLY A 1 211 ? 3.697 -9.678 15.249 1.00 95.38 211 GLY A C 1
ATOM 1674 O O . GLY A 1 211 ? 2.945 -9.461 14.301 1.00 95.38 211 GLY A O 1
ATOM 1675 N N . LYS A 1 212 ? 3.336 -9.491 16.519 1.00 96.12 212 LYS A N 1
ATOM 1676 C CA . LYS A 1 212 ? 2.098 -8.838 16.955 1.00 96.12 212 LYS A CA 1
ATOM 1677 C C . LYS A 1 212 ? 2.433 -7.786 18.009 1.00 96.12 212 LYS A C 1
ATOM 1679 O O . LYS A 1 212 ? 3.247 -8.051 18.893 1.00 96.12 212 LYS A O 1
ATOM 1684 N N . CYS A 1 213 ? 1.780 -6.633 17.952 1.00 94.25 213 CYS A N 1
ATOM 1685 C CA . CYS A 1 213 ? 1.752 -5.665 19.044 1.00 94.25 213 CYS A CA 1
ATOM 1686 C C . CYS A 1 213 ? 0.332 -5.130 19.265 1.00 94.25 213 CYS A C 1
ATOM 1688 O O . CYS A 1 213 ? -0.572 -5.355 18.455 1.00 94.25 213 CYS A O 1
ATOM 1690 N N . THR A 1 214 ? 0.164 -4.435 20.386 1.00 94.69 214 THR A N 1
ATOM 1691 C CA . THR A 1 214 ? -1.014 -3.622 20.677 1.00 94.69 214 THR A CA 1
ATOM 1692 C C . THR A 1 214 ? -0.567 -2.170 20.726 1.00 94.69 214 THR A C 1
ATOM 1694 O O . THR A 1 214 ? 0.406 -1.856 21.413 1.00 94.69 214 THR A O 1
ATOM 1697 N N . LEU A 1 215 ? -1.255 -1.305 19.990 1.00 90.31 215 LEU A N 1
ATOM 1698 C CA . LEU A 1 215 ? -1.044 0.138 19.989 1.00 90.31 215 LEU A CA 1
ATOM 1699 C C . LEU A 1 215 ? -2.244 0.822 20.646 1.00 90.31 215 LEU A C 1
ATOM 1701 O O . LEU A 1 215 ? -3.366 0.334 20.553 1.00 90.31 215 LEU A O 1
ATOM 1705 N N . ALA A 1 216 ? -2.013 1.957 21.289 1.00 84.25 216 ALA A N 1
ATOM 1706 C CA . ALA A 1 216 ? -3.063 2.864 21.727 1.00 84.25 216 ALA A CA 1
ATOM 1707 C C . ALA A 1 216 ? -2.743 4.237 21.136 1.00 84.25 216 ALA A C 1
ATOM 1709 O O . ALA A 1 216 ? -1.591 4.670 21.196 1.00 84.25 216 ALA A O 1
ATOM 1710 N N . TRP A 1 217 ? -3.736 4.879 20.529 1.00 70.12 217 TRP A N 1
ATOM 1711 C CA . TRP A 1 217 ? -3.607 6.250 20.045 1.00 70.12 217 TRP A CA 1
ATOM 1712 C C . TRP A 1 217 ? -4.097 7.178 21.157 1.00 70.12 217 TRP A C 1
ATOM 1714 O O . TRP A 1 217 ? -5.223 7.005 21.627 1.00 70.12 217 TRP A O 1
ATOM 1724 N N . GLU A 1 218 ? -3.250 8.104 21.605 1.00 53.88 218 GLU A N 1
ATOM 1725 C CA . GLU A 1 218 ? -3.671 9.225 22.462 1.00 53.88 218 GLU A CA 1
ATOM 1726 C C . GLU A 1 218 ? -4.235 10.375 21.620 1.00 53.88 218 GLU A C 1
ATOM 1728 O O . GLU A 1 218 ? -3.662 10.655 20.539 1.00 53.88 218 GLU A O 1
#

Radius of gyration: 17.96 Å; chains: 1; bounding box: 43×40×48 Å

Secondary structure (DSSP, 8-state):
-EEEEB-GGGTPPBTSEEEEEEEEEEESS-SGGGTT--EEEEEEEE-SSTT--GGGTTT--EEEEEEEETTEEEEEEE---BTTB--B-EEEEEESSTT---EEPPTTTPSPTT-SSBEEEEEEEE-TTS-EEEEEEESSBTEEEEEEESSSSSBPPPEEEE---GGG--SPSSBTSB----EEEE-TTSEEEEEEEEEEEETTEEEEEEEEEEEE--

Sequence (218 aa):
MAYRAGDETKGEIARSDYSGRIWRAKSVIPGIKGIAGPYADMGIVLQPGELSQAWEGQQAVASFNPYKVGDTWYAFYDGHNYIPQGGWPTGMARAEKLEGPWTRMTEDFNPLPIVDEFMENTVITQLKNGKYLAVFDSFGDREIGYSLSEDGLNWSKETRIKVQFEDRAWVKDGNHSLRTPLCAIEEDDGTFTVIYTGLMDLREEAFYAVGKCTLAWE

Foldseek 3Di:
DAFDAFDVVVVTDGRDGFWDFDWDWAAPDDDPVRPVGDIDTPGTQDTDDPQQDVQQAGNNWAAWAWDDFPQKIKTKTWHFHVVVGAAIFIFMWIASDPSDNIHTDDPVQPRAPADDGYWHNWYWDQDPVRKIKIWTADFDWQKIWIWIGRRVRHIHHIDIDRFDDPVGDQFDTGTPQWDDFPDWDQDPVRKTKTKTWGWHDDPNDIDIDIDIDIGHDD

pLDDT: mean 94.76, std 4.26, range [53.88, 98.69]